Protein 1VHS (pdb70)

Solvent-accessible surface area: 18051 Å² total

Sequence (316 aa):
SLTLRLAEHRDLEAVVAIYNSTIASRVTADTEPVTPEDREWFSGHTESRPLYVAEDENGNVAAWISFETFYGRPAYNKTAEVSIYIDEACRGKGVGSYLLQEALRIAPNLGIRSLAFIFGHNKPSLKLFEKHGFAEWGLFPGIAEDGKRYDLKILGRELSESLTLRLAEHRDLEAVVAIYNSTIASEPVTPEDREWFSGHTESRPLYVAEDENGNVAAWISFETFYGRPAYNKTAEVSIYIDEACRGKGVGSYLLQEALRIAPNLGIRSLAFIFGHNKPSLKLFEKHGFAEWGLFPGIAEDGKRYDLKILGRELSE

InterPro domains:
  IPR000182 GNAT domain [PF00583] (32-136)
  IPR000182 GNAT domain [PS51186] (1-158)
  IPR016181 Acyl-CoA N-acyltransferase [SSF55729] (1-162)

CATH classification: 3.40.630.30

Secondary structure (DSSP, 8-state):
--EEEE--GGGHHHHHHHHHHHHTT---S-SS---GGG--TTTT--SSS-EEEEE-TTS-EEEEEEEEESSSSGGGTTBEEEEEEE-GGG-SSSHHHHHHHHHHHHGGGGT-SB--EEETT-HHHHHHHHHTT-EEEEEEEEEE-----EEEEEEE-B---/--EEEE--GGGHHHHHHHHHHHHH-----GGG--TTTT--SSS-EEEEE-TTS-EEEEEEEEESSSSGGGTTBEEEEEEE-TTTSSSSHHHHHHHHHHHHGGGGT-SB--EEESS-HHHHHHHHHTT-EEEEEEEEEE-----EEEEEEE-B---

Radius of gyration: 26.43 Å; Cα contacts (8 Å, |Δi|>4): 534; chains: 2; bounding box: 60×34×78 Å

Organism: Bacillus subtilis (strain 168) (NCBI:txid224308)

Foldseek 3Di:
DKDKDFDDPVCLQVALQLVQQCLVVPQDLDVDRDDSVVCVVQVVADPLFTKMFIADPVRRGFKIKTWAFPDPDPVRVQEIEIRITGRPVCPPPCPLLVVVVVVLVCSVVSNHFKYYKGWPPPVVNVVSVVVVAWDFPDKAWQPREVNDGIIITDIMHGNDD/DKDKDFDDPVCLVVALQLVVQVVVLVRDDSVNCVVQVQADPLFTKMFIADPVRHTFKIKTWAQPDPDPVRQQEIEIDITGHPVPPPDCVLLVVVVVVLVCSVVSNHFKYYKDWPPPVVVVVSVVVVAWAWPDKAWQPDAVPDGIIITDIMHGHDD

Nearest PDB structures (foldseek):
  1vhs-assembly1_A  TM=1.006E+00  e=7.453E-35  Bacillus subtilis
  1vhs-assembly2_B  TM=9.686E-01  e=2.321E-31  Bacillus subtilis
  2j8n-assembly1_A  TM=9.164E-01  e=1.429E-15  Pseudomonas aeruginosa
  1yvo-assembly1_A  TM=9.253E-01  e=1.849E-15  Pseudomonas aeruginosa PAO1
  4jxr-assembly1_B  TM=9.148E-01  e=9.852E-15  Sinorhizobium meliloti 1021

Structure (mmCIF, N/CA/C/O backbone):
data_1VHS
#
_entry.id   1VHS
#
_cell.length_a   84.506
_cell.length_b   50.827
_cell.length_c   87.606
_cell.angle_alpha   90.00
_cell.angle_beta   116.67
_cell.angle_gamma   90.00
#
_symmetry.space_group_name_H-M   'C 1 2 1'
#
loop_
_entity.id
_entity.type
_entity.pdbx_description
1 polymer 'similar to phosphinothricin acetyltransferase'
2 water water
#
loop_
_atom_site.group_PDB
_atom_site.id
_atom_site.type_symbol
_atom_site.label_atom_id
_atom_site.label_alt_id
_atom_site.label_comp_id
_atom_site.label_asym_id
_atom_site.label_entity_id
_atom_site.label_seq_id
_atom_site.pdbx_PDB_ins_code
_atom_site.Cartn_x
_atom_site.Cartn_y
_atom_site.Cartn_z
_atom_site.occupancy
_atom_site.B_iso_or_equiv
_atom_site.auth_seq_id
_atom_site.auth_comp_id
_atom_site.auth_asym_id
_atom_site.auth_atom_id
_atom_site.pdbx_PDB_model_num
ATOM 1 N N . SER A 1 2 ? 5.838 21.086 -1.967 1.00 43.61 0 SER A N 1
ATOM 2 C CA . SER A 1 2 ? 7.259 20.997 -2.406 1.00 42.90 0 SER A CA 1
ATOM 3 C C . SER A 1 2 ? 8.147 21.886 -1.545 1.00 41.76 0 SER A C 1
ATOM 4 O O . SER A 1 2 ? 7.660 22.665 -0.725 1.00 40.91 0 SER A O 1
ATOM 6 N N . LEU A 1 3 ? 9.455 21.765 -1.740 1.00 39.05 1 LEU A N 1
ATOM 7 C CA . LEU A 1 3 ? 10.410 22.557 -0.984 1.00 36.89 1 LEU A CA 1
ATOM 8 C C . LEU A 1 3 ? 11.506 23.098 -1.887 1.00 32.89 1 LEU A C 1
ATOM 9 O O . LEU A 1 3 ? 12.054 22.373 -2.718 1.00 34.66 1 LEU A O 1
ATOM 14 N N . THR A 1 4 ? 11.816 24.379 -1.721 1.00 29.99 2 THR A N 1
ATOM 15 C CA . THR A 1 4 ? 12.858 25.027 -2.507 1.00 27.22 2 THR A CA 1
ATOM 16 C C . THR A 1 4 ? 13.878 25.632 -1.551 1.00 26.37 2 THR A C 1
ATOM 17 O O . THR A 1 4 ? 13.525 26.426 -0.681 1.00 25.44 2 THR A O 1
ATOM 23 N N . LEU A 1 5 ? 15.141 25.264 -1.724 1.00 23.59 3 LEU A N 1
ATOM 24 C CA . LEU A 1 5 ? 16.209 25.764 -0.861 1.00 24.29 3 LEU A CA 1
ATOM 25 C C . LEU A 1 5 ? 16.890 27.023 -1.378 1.00 22.60 3 LEU A C 1
ATOM 26 O O . LEU A 1 5 ? 17.064 27.198 -2.584 1.00 23.71 3 LEU A O 1
ATOM 31 N N . ARG A 1 6 ? 17.274 27.889 -0.447 1.00 19.70 4 ARG A N 1
ATOM 32 C CA . ARG A 1 6 ? 17.985 29.124 -0.755 1.00 18.67 4 ARG A CA 1
ATOM 33 C C . ARG A 1 6 ? 18.789 29.530 0.477 1.00 18.64 4 ARG A C 1
ATOM 34 O O . ARG A 1 6 ? 18.490 29.096 1.589 1.00 16.48 4 ARG A O 1
ATOM 42 N N . LEU A 1 7 ? 19.815 30.353 0.280 1.00 15.27 5 LEU A N 1
ATOM 43 C CA . LEU A 1 7 ? 20.622 30.828 1.392 1.00 16.43 5 LEU A CA 1
ATOM 44 C C . LEU A 1 7 ? 19.755 31.653 2.347 1.00 19.22 5 LEU A C 1
ATOM 45 O O . LEU A 1 7 ? 18.913 32.448 1.915 1.00 18.54 5 LEU A O 1
ATOM 50 N N . ALA A 1 8 ? 19.951 31.454 3.645 1.00 14.82 6 ALA A N 1
ATOM 51 C CA . ALA A 1 8 ? 19.193 32.191 4.650 1.00 18.05 6 ALA A CA 1
ATOM 52 C C . ALA A 1 8 ? 19.547 33.673 4.614 1.00 19.34 6 ALA A C 1
ATOM 53 O O . ALA A 1 8 ? 20.645 34.056 4.200 1.00 22.61 6 ALA A O 1
ATOM 55 N N . GLU A 1 9 ? 18.606 34.496 5.062 1.00 21.44 7 GLU A N 1
ATOM 56 C CA . GLU A 1 9 ? 18.780 35.940 5.107 1.00 23.59 7 GLU A CA 1
ATOM 57 C C . GLU A 1 9 ? 18.392 36.401 6.505 1.00 23.34 7 GLU A C 1
ATOM 58 O O . GLU A 1 9 ? 17.718 35.675 7.240 1.00 24.35 7 GLU A O 1
ATOM 64 N N . HIS A 1 10 ? 18.800 37.609 6.869 1.00 25.68 8 HIS A N 1
ATOM 65 C CA . HIS A 1 10 ? 18.496 38.131 8.195 1.00 28.62 8 HIS A CA 1
ATOM 66 C C . HIS A 1 10 ? 17.015 38.065 8.568 1.00 26.69 8 HIS A C 1
ATOM 67 O O . HIS A 1 10 ? 16.678 37.688 9.691 1.00 25.40 8 HIS A O 1
ATOM 74 N N . ARG A 1 11 ? 16.128 38.418 7.638 1.00 25.16 9 ARG A N 1
ATOM 75 C CA . ARG A 1 11 ? 14.700 38.392 7.936 1.00 24.80 9 ARG A CA 1
ATOM 76 C C . ARG A 1 11 ? 14.181 36.981 8.196 1.00 22.71 9 ARG A C 1
ATOM 77 O O . ARG A 1 11 ? 13.032 36.807 8.597 1.00 22.97 9 ARG A O 1
ATOM 85 N N . ASP A 1 12 ? 15.031 35.978 7.980 1.00 22.92 10 ASP A N 1
ATOM 86 C CA . ASP A 1 12 ? 14.656 34.581 8.208 1.00 21.69 10 ASP A CA 1
ATOM 87 C C . ASP A 1 12 ? 14.936 34.126 9.643 1.00 20.46 10 ASP A C 1
ATOM 88 O O . ASP A 1 12 ? 14.418 33.098 10.079 1.00 18.94 10 ASP A O 1
ATOM 93 N N . LEU A 1 13 ? 15.758 34.877 10.369 1.00 23.55 11 LEU A N 1
ATOM 94 C CA . LEU A 1 13 ? 16.101 34.498 11.745 1.00 24.89 11 LEU A CA 1
ATOM 95 C C . LEU A 1 13 ? 14.873 34.156 12.582 1.00 24.59 11 LEU A C 1
ATOM 96 O O . LEU A 1 13 ? 14.859 33.154 13.293 1.00 22.62 11 LEU A O 1
ATOM 101 N N . GLU A 1 14 ? 13.839 34.989 12.496 1.00 25.85 12 GLU A N 1
ATOM 102 C CA . GLU A 1 14 ? 12.601 34.763 13.240 1.00 24.89 12 GLU A CA 1
ATOM 103 C C . GLU A 1 14 ? 11.995 33.382 12.970 1.00 25.28 12 GLU A C 1
ATOM 104 O O . GLU A 1 14 ? 11.648 32.649 13.904 1.00 24.29 12 GLU A O 1
ATOM 110 N N . ALA A 1 15 ? 11.875 33.026 11.695 1.00 23.78 13 ALA A N 1
ATOM 111 C CA . ALA A 1 15 ? 11.310 31.737 11.307 1.00 22.57 13 ALA A CA 1
ATOM 112 C C . ALA A 1 15 ? 12.237 30.577 11.684 1.00 20.93 13 ALA A C 1
ATOM 113 O O . ALA A 1 15 ? 11.773 29.501 12.053 1.00 20.98 13 ALA A O 1
ATOM 115 N N . VAL A 1 16 ? 13.543 30.804 11.577 1.00 19.25 14 VAL A N 1
ATOM 116 C CA . VAL A 1 16 ? 14.536 29.780 11.900 1.00 19.60 14 VAL A CA 1
ATOM 117 C C . VAL A 1 16 ? 14.450 29.430 13.383 1.00 21.80 14 VAL A C 1
ATOM 118 O O . VAL A 1 16 ? 14.462 28.255 13.751 1.00 19.01 14 VAL A O 1
ATOM 122 N N . VAL A 1 17 ? 14.352 30.451 14.231 1.00 21.94 15 VAL A N 1
ATOM 123 C CA . VAL A 1 17 ? 14.246 30.231 15.669 1.00 22.12 15 VAL A CA 1
ATOM 124 C C . VAL A 1 17 ? 12.905 29.594 16.013 1.00 21.96 15 VAL A C 1
ATOM 125 O O . VAL A 1 17 ? 12.822 28.723 16.880 1.00 22.37 15 VAL A O 1
ATOM 129 N N . ALA A 1 18 ? 11.851 30.031 15.333 1.00 22.94 16 ALA A N 1
ATOM 130 C CA . ALA A 1 18 ? 10.523 29.485 15.569 1.00 22.99 16 ALA A CA 1
ATOM 131 C C . ALA A 1 18 ? 10.515 27.982 15.286 1.00 22.91 16 ALA A C 1
ATOM 132 O O . ALA A 1 18 ? 9.958 27.201 16.060 1.00 23.43 16 ALA A O 1
ATOM 134 N N . ILE A 1 19 ? 11.132 27.581 14.176 1.00 21.03 17 ILE A N 1
ATOM 135 C CA . ILE A 1 19 ? 11.198 26.169 13.811 1.00 20.84 17 ILE A CA 1
ATOM 136 C C . ILE A 1 19 ? 11.987 25.426 14.887 1.00 22.09 17 ILE A C 1
ATOM 137 O O . ILE A 1 19 ? 11.603 24.340 15.322 1.00 23.41 17 ILE A O 1
ATOM 142 N N . TYR A 1 20 ? 13.089 26.029 15.311 1.00 23.81 18 TYR A N 1
ATOM 143 C CA . TYR A 1 20 ? 13.930 25.452 16.350 1.00 23.46 18 TYR A CA 1
ATOM 144 C C . TYR A 1 20 ? 13.087 25.210 17.605 1.00 23.71 18 TYR A C 1
ATOM 145 O O . TYR A 1 20 ? 13.099 24.119 18.173 1.00 22.82 18 TYR A O 1
ATOM 154 N N . ASN A 1 21 ? 12.344 26.230 18.028 1.00 23.82 19 ASN A N 1
ATOM 155 C CA . ASN A 1 21 ? 11.504 26.114 19.218 1.00 22.92 19 ASN A CA 1
ATOM 156 C C . ASN A 1 21 ? 10.374 25.105 19.107 1.00 25.17 19 ASN A C 1
ATOM 157 O O . ASN A 1 21 ? 9.965 24.514 20.108 1.00 25.31 19 ASN A O 1
ATOM 162 N N . SER A 1 22 ? 9.862 24.898 17.900 1.00 23.86 20 SER A N 1
ATOM 163 C CA . SER A 1 22 ? 8.771 23.953 17.726 1.00 25.87 20 SER A CA 1
ATOM 164 C C . SER A 1 22 ? 9.228 22.523 18.008 1.00 27.62 20 SER A C 1
ATOM 165 O O . SER A 1 22 ? 8.404 21.649 18.275 1.00 27.30 20 SER A O 1
ATOM 168 N N . THR A 1 23 ? 10.538 22.291 17.959 1.00 28.20 21 THR A N 1
ATOM 169 C CA . THR A 1 23 ? 11.091 20.958 18.202 1.00 29.13 21 THR A CA 1
ATOM 170 C C . THR A 1 23 ? 11.489 20.705 19.661 1.00 33.12 21 THR A C 1
ATOM 171 O O . THR A 1 23 ? 11.711 19.561 20.059 1.00 31.11 21 THR A O 1
ATOM 175 N N . ILE A 1 24 ? 11.575 21.763 20.458 1.00 34.22 22 ILE A N 1
ATOM 176 C CA . ILE A 1 24 ? 11.983 21.624 21.854 1.00 36.25 22 ILE A CA 1
ATOM 177 C C . ILE A 1 24 ? 11.097 20.709 22.698 1.00 39.84 22 ILE A C 1
ATOM 178 O O . ILE A 1 24 ? 11.601 19.892 23.473 1.00 39.49 22 ILE A O 1
ATOM 183 N N . ALA A 1 25 ? 9.785 20.842 22.542 1.00 41.02 23 ALA A N 1
ATOM 184 C CA . ALA A 1 25 ? 8.830 20.038 23.300 1.00 43.15 23 ALA A CA 1
ATOM 185 C C . ALA A 1 25 ? 9.074 18.532 23.213 1.00 44.45 23 ALA A C 1
ATOM 186 O O . ALA A 1 25 ? 9.089 17.839 24.234 1.00 44.57 23 ALA A O 1
ATOM 188 N N . SER A 1 26 ? 9.260 18.028 21.997 1.00 42.47 24 SER A N 1
ATOM 189 C CA . SER A 1 26 ? 9.481 16.601 21.791 1.00 42.55 24 SER A CA 1
ATOM 190 C C . SER A 1 26 ? 10.806 16.117 22.367 1.00 42.35 24 SER A C 1
ATOM 191 O O . SER A 1 26 ? 11.009 14.914 22.522 1.00 41.55 24 SER A O 1
ATOM 194 N N . ARG A 1 27 ? 11.697 17.054 22.682 1.00 43.37 25 ARG A N 1
ATOM 195 C CA . ARG A 1 27 ? 13.012 16.720 23.222 1.00 45.22 25 ARG A CA 1
ATOM 196 C C . ARG A 1 27 ? 13.601 15.545 22.454 1.00 46.80 25 ARG A C 1
ATOM 197 O O . ARG A 1 27 ? 14.030 14.548 23.036 1.00 46.40 25 ARG A O 1
ATOM 213 N N . VAL A 1 29 ? 15.499 16.401 19.281 1.00 41.12 27 VAL A N 1
ATOM 214 C CA . VAL A 1 29 ? 16.592 16.911 18.461 1.00 41.99 27 VAL A CA 1
ATOM 215 C C . VAL A 1 29 ? 17.433 18.042 19.049 1.00 43.21 27 VAL A C 1
ATOM 216 O O . VAL A 1 29 ? 18.600 18.196 18.684 1.00 43.47 27 VAL A O 1
ATOM 218 N N . THR A 1 30 ? 16.854 18.831 19.949 1.00 42.53 28 THR A N 1
ATOM 219 C CA . THR A 1 30 ? 17.581 19.955 20.535 1.00 44.48 28 THR A CA 1
ATOM 220 C C . THR A 1 30 ? 18.017 19.777 21.987 1.00 44.23 28 THR A C 1
ATOM 221 O O . THR A 1 30 ? 17.440 18.988 22.737 1.00 42.43 28 THR A O 1
ATOM 225 N N . ALA A 1 31 ? 19.041 20.536 22.370 1.00 44.84 29 ALA A N 1
ATOM 226 C CA . ALA A 1 31 ? 19.591 20.497 23.719 1.00 45.90 29 ALA A CA 1
ATOM 227 C C . ALA A 1 31 ? 18.974 21.552 24.633 1.00 46.20 29 ALA A C 1
ATOM 228 O O . ALA A 1 31 ? 19.502 21.835 25.708 1.00 47.71 29 ALA A O 1
ATOM 230 N N . ASP A 1 32 ? 17.866 22.143 24.198 1.00 45.11 30 ASP A N 1
ATOM 231 C CA . ASP A 1 32 ? 17.175 23.152 24.996 1.00 42.98 30 ASP A CA 1
ATOM 232 C C . ASP A 1 32 ? 15.844 22.598 25.489 1.00 41.91 30 ASP A C 1
ATOM 233 O O . ASP A 1 32 ? 15.158 21.880 24.761 1.00 43.64 30 ASP A O 1
ATOM 238 N N . THR A 1 33 ? 15.487 22.926 26.727 1.00 38.81 31 THR A N 1
ATOM 239 C CA . THR A 1 33 ? 14.230 22.470 27.307 1.00 38.32 31 THR A CA 1
ATOM 240 C C . THR A 1 33 ? 13.249 23.639 27.316 1.00 36.16 31 THR A C 1
ATOM 241 O O . THR A 1 33 ? 12.044 23.454 27.473 1.00 35.99 31 THR A O 1
ATOM 245 N N . GLU A 1 34 ? 13.786 24.842 27.142 1.00 35.31 32 GLU A N 1
ATOM 246 C CA . GLU A 1 34 ? 12.984 26.060 27.118 1.00 35.12 32 GLU A CA 1
ATOM 247 C C . GLU A 1 34 ? 13.213 26.800 25.803 1.00 32.78 32 GLU A C 1
ATOM 248 O O . GLU A 1 34 ? 14.326 26.818 25.276 1.00 28.83 32 GLU A O 1
ATOM 254 N N . PRO A 1 35 ? 12.160 27.426 25.254 1.00 33.51 33 PRO A N 1
ATOM 255 C CA . PRO A 1 35 ? 12.315 28.155 23.991 1.00 32.80 33 PRO A CA 1
ATOM 256 C C . PRO A 1 35 ? 13.326 29.295 24.084 1.00 32.55 33 PRO A C 1
ATOM 257 O O . PRO A 1 35 ? 13.459 29.943 25.127 1.00 33.22 33 PRO A O 1
ATOM 261 N N . VAL A 1 36 ? 14.044 29.531 22.991 1.00 30.97 34 VAL A N 1
ATOM 262 C CA . VAL A 1 36 ? 15.044 30.589 22.945 1.00 31.91 34 VAL A CA 1
ATOM 263 C C . VAL A 1 36 ? 14.519 31.783 22.150 1.00 31.85 34 VAL A C 1
ATOM 264 O O . VAL A 1 36 ? 13.504 31.678 21.464 1.00 30.09 34 VAL A O 1
ATOM 268 N N . THR A 1 37 ? 15.210 32.916 22.245 1.00 33.08 35 THR A N 1
ATOM 269 C CA . THR A 1 37 ? 14.800 34.112 21.516 1.00 32.85 35 THR A CA 1
ATOM 270 C C . THR A 1 37 ? 15.777 34.414 20.380 1.00 32.32 35 THR A C 1
ATOM 271 O O . THR A 1 37 ? 16.948 34.038 20.436 1.00 32.32 35 THR A O 1
ATOM 275 N N . PRO A 1 38 ? 15.303 35.103 19.330 1.00 31.18 36 PRO A N 1
ATOM 276 C CA . PRO A 1 38 ? 16.129 35.464 18.172 1.00 31.03 36 PRO A CA 1
ATOM 277 C C . PRO A 1 38 ? 17.434 36.133 18.592 1.00 32.82 36 PRO A C 1
ATOM 278 O O . PRO A 1 38 ? 18.483 35.925 17.979 1.00 29.45 36 PRO A O 1
ATOM 282 N N . GLU A 1 39 ? 17.359 36.938 19.648 1.00 33.48 37 GLU A N 1
ATOM 283 C CA . GLU A 1 39 ? 18.530 37.637 20.155 1.00 36.47 37 GLU A CA 1
ATOM 284 C C . GLU A 1 39 ? 19.555 36.651 20.710 1.00 36.73 37 GLU A C 1
ATOM 285 O O . GLU A 1 39 ? 20.761 36.861 20.580 1.00 39.47 37 GLU A O 1
ATOM 287 N N . ASP A 1 40 ? 19.074 35.573 21.323 1.00 38.64 38 ASP A N 1
ATOM 288 C CA . ASP A 1 40 ? 19.968 34.568 21.891 1.00 39.80 38 ASP A CA 1
ATOM 289 C C . ASP A 1 40 ? 20.686 33.771 20.806 1.00 40.34 38 ASP A C 1
ATOM 290 O O . ASP A 1 40 ? 21.644 33.054 21.092 1.00 40.70 38 ASP A O 1
ATOM 295 N N . ARG A 1 41 ? 20.226 33.897 19.564 1.00 39.46 39 ARG A N 1
ATOM 296 C CA . ARG A 1 41 ? 20.822 33.153 18.458 1.00 38.35 39 ARG A CA 1
ATOM 297 C C . ARG A 1 41 ? 21.401 34.031 17.351 1.00 38.19 39 ARG A C 1
ATOM 298 O O . ARG A 1 41 ? 21.850 33.524 16.323 1.00 35.29 39 ARG A O 1
ATOM 314 N N . GLU A 1 43 ? 24.166 35.624 17.250 1.00 38.16 41 GLU A N 1
ATOM 315 C CA . GLU A 1 43 ? 25.581 35.318 17.052 1.00 39.09 41 GLU A CA 1
ATOM 316 C C . GLU A 1 43 ? 25.745 34.094 16.159 1.00 34.61 41 GLU A C 1
ATOM 317 O O . GLU A 1 43 ? 26.449 34.133 15.153 1.00 35.29 41 GLU A O 1
ATOM 323 N N . TRP A 1 44 ? 25.089 33.008 16.546 1.00 33.51 42 TRP A N 1
ATOM 324 C CA . TRP A 1 44 ? 25.134 31.762 15.795 1.00 31.54 42 TRP A CA 1
ATOM 325 C C . TRP A 1 44 ? 24.724 32.009 14.348 1.00 30.52 42 TRP A C 1
ATOM 326 O O . TRP A 1 44 ? 25.374 31.540 13.411 1.00 27.19 42 TRP A O 1
ATOM 337 N N . PHE A 1 45 ? 23.639 32.755 14.178 1.00 27.40 43 PHE A N 1
ATOM 338 C CA . PHE A 1 45 ? 23.115 33.068 12.858 1.00 30.33 43 PHE A CA 1
ATOM 339 C C . PHE A 1 45 ? 24.149 33.768 11.985 1.00 29.68 43 PHE A C 1
ATOM 340 O O . PHE A 1 45 ? 24.469 33.299 10.894 1.00 29.37 43 PHE A O 1
ATOM 348 N N . SER A 1 46 ? 24.672 34.891 12.469 1.00 30.34 44 SER A N 1
ATOM 349 C CA . SER A 1 46 ? 25.667 35.657 11.725 1.00 33.53 44 SER A CA 1
ATOM 350 C C . SER A 1 46 ? 27.001 34.924 11.638 1.00 32.57 44 SER A C 1
ATOM 351 O O . SER A 1 46 ? 27.880 35.310 10.870 1.00 35.84 44 SER A O 1
ATOM 354 N N . GLY A 1 47 ? 27.142 33.863 12.423 1.00 32.85 45 GLY A N 1
ATOM 355 C CA . GLY A 1 47 ? 28.377 33.099 12.417 1.00 32.39 45 GLY A CA 1
ATOM 356 C C . GLY A 1 47 ? 28.590 32.260 11.168 1.00 31.62 45 GLY A C 1
ATOM 357 O O . GLY A 1 47 ? 29.683 31.741 10.951 1.00 32.36 45 GLY A O 1
ATOM 358 N N . HIS A 1 48 ? 27.557 32.112 10.344 1.00 28.63 46 HIS A N 1
ATOM 359 C CA . HIS A 1 48 ? 27.698 31.325 9.126 1.00 27.94 46 HIS A CA 1
ATOM 360 C C . HIS A 1 48 ? 28.484 32.089 8.073 1.00 31.04 46 HIS A C 1
ATOM 361 O O . HIS A 1 48 ? 28.501 33.320 8.066 1.00 32.52 46 HIS A O 1
ATOM 368 N N . THR A 1 49 ? 29.138 31.350 7.185 1.00 31.51 47 THR A N 1
ATOM 369 C CA . THR A 1 49 ? 29.953 31.950 6.139 1.00 31.34 47 THR A CA 1
ATOM 370 C C . THR A 1 49 ? 29.586 31.406 4.774 1.00 32.60 47 THR A C 1
ATOM 371 O O . THR A 1 49 ? 28.683 30.579 4.639 1.00 28.93 47 THR A O 1
ATOM 375 N N . GLU A 1 50 ? 30.310 31.871 3.761 1.00 34.48 48 GLU A N 1
ATOM 376 C CA . GLU A 1 50 ? 30.078 31.440 2.393 1.00 34.07 48 GLU A CA 1
ATOM 377 C C . GLU A 1 50 ? 30.382 29.955 2.219 1.00 29.29 48 GLU A C 1
ATOM 378 O O . GLU A 1 50 ? 29.761 29.286 1.395 1.00 29.81 48 GLU A O 1
ATOM 384 N N . SER A 1 51 ? 31.333 29.444 2.996 1.00 27.78 49 SER A N 1
ATOM 385 C CA . SER A 1 51 ? 31.710 28.033 2.920 1.00 26.42 49 SER A CA 1
ATOM 386 C C . SER A 1 51 ? 30.954 27.160 3.927 1.00 23.59 49 SER A C 1
ATOM 387 O O . SER A 1 51 ? 30.874 25.945 3.761 1.00 22.90 49 SER A O 1
ATOM 390 N N . ARG A 1 52 ? 30.409 27.782 4.970 1.00 20.93 50 ARG A N 1
ATOM 391 C CA . ARG A 1 52 ? 29.648 27.071 6.003 1.00 20.53 50 ARG A CA 1
ATOM 392 C C . ARG A 1 52 ? 28.352 27.854 6.191 1.00 17.80 50 ARG A C 1
ATOM 393 O O . ARG A 1 52 ? 28.164 28.571 7.173 1.00 17.82 50 ARG A O 1
ATOM 401 N N . PRO A 1 53 ? 27.431 27.709 5.237 1.00 18.61 51 PRO A N 1
ATOM 402 C CA . PRO A 1 53 ? 26.157 28.420 5.284 1.00 19.53 51 PRO A CA 1
ATOM 403 C C . PRO A 1 53 ? 24.953 27.803 5.960 1.00 18.96 51 PRO A C 1
ATOM 404 O O . PRO A 1 53 ? 24.949 26.645 6.384 1.00 16.60 51 PRO A O 1
ATOM 408 N N . LEU A 1 54 ? 23.928 28.639 6.057 1.00 16.95 52 LEU A N 1
ATOM 409 C CA . LEU A 1 54 ? 22.646 28.271 6.612 1.00 15.84 52 LEU A CA 1
ATOM 410 C C . LEU A 1 54 ? 21.685 28.411 5.443 1.00 18.00 52 LEU A C 1
ATOM 411 O O . LEU A 1 54 ? 21.609 29.474 4.822 1.00 15.09 52 LEU A O 1
ATOM 416 N N . TYR A 1 55 ? 20.987 27.330 5.118 1.00 15.12 53 TYR A N 1
ATOM 417 C CA . TYR A 1 55 ? 20.013 27.350 4.036 1.00 19.24 53 TYR A CA 1
ATOM 418 C C . TYR A 1 55 ? 18.624 27.175 4.619 1.00 21.69 53 TYR A C 1
ATOM 419 O O . TYR A 1 55 ? 18.448 26.470 5.607 1.00 19.51 53 TYR A O 1
ATOM 428 N N . VAL A 1 56 ? 17.636 27.817 4.012 1.00 18.00 54 VAL A N 1
ATOM 429 C CA . VAL A 1 56 ? 16.272 27.646 4.472 1.00 18.14 54 VAL A CA 1
ATOM 430 C C . VAL A 1 56 ? 15.500 27.013 3.327 1.00 19.51 54 VAL A C 1
ATOM 431 O O . VAL A 1 56 ? 15.864 27.169 2.157 1.00 21.15 54 VAL A O 1
ATOM 435 N N . ALA A 1 57 ? 14.462 26.267 3.674 1.00 17.73 55 ALA A N 1
ATOM 436 C CA . ALA A 1 57 ? 13.625 25.607 2.689 1.00 18.93 55 ALA A CA 1
ATOM 437 C C . ALA A 1 57 ? 12.233 26.217 2.776 1.00 21.67 55 ALA A C 1
ATOM 438 O O . ALA A 1 57 ? 11.629 26.269 3.855 1.00 19.90 55 ALA A O 1
ATOM 440 N N . GLU A 1 58 ? 11.736 26.693 1.638 1.00 21.46 56 GLU A N 1
ATOM 441 C CA . GLU A 1 58 ? 10.416 27.310 1.578 1.00 23.36 56 GLU A CA 1
ATOM 442 C C . GLU A 1 58 ? 9.382 26.354 1.019 1.00 23.48 56 GLU A C 1
ATOM 443 O O . GLU A 1 58 ? 9.667 25.592 0.097 1.00 23.57 56 GLU A O 1
ATOM 449 N N . ASP A 1 59 ? 8.182 26.391 1.588 1.00 29.46 57 ASP A N 1
ATOM 450 C CA . ASP A 1 59 ? 7.099 25.553 1.100 1.00 34.31 57 ASP A CA 1
ATOM 451 C C . ASP A 1 59 ? 6.548 26.255 -0.139 1.00 36.94 57 ASP A C 1
ATOM 452 O O . ASP A 1 59 ? 6.991 27.352 -0.483 1.00 35.08 57 ASP A O 1
ATOM 457 N N . GLU A 1 60 ? 5.585 25.631 -0.806 1.00 41.24 58 GLU A N 1
ATOM 458 C CA . GLU A 1 60 ? 5.001 26.214 -2.009 1.00 44.37 58 GLU A CA 1
ATOM 459 C C . GLU A 1 60 ? 4.385 27.593 -1.776 1.00 44.46 58 GLU A C 1
ATOM 460 O O . GLU A 1 60 ? 4.081 28.309 -2.728 1.00 46.02 58 GLU A O 1
ATOM 463 N N . ASN A 1 61 ? 4.218 27.969 -0.511 1.00 45.57 59 ASN A N 1
ATOM 464 C CA . ASN A 1 61 ? 3.629 29.261 -0.165 1.00 44.76 59 ASN A CA 1
ATOM 465 C C . ASN A 1 61 ? 4.670 30.317 0.195 1.00 42.02 59 ASN A C 1
ATOM 466 O O . ASN A 1 61 ? 4.319 31.436 0.577 1.00 39.81 59 ASN A O 1
ATOM 471 N N . GLY A 1 62 ? 5.946 29.958 0.085 1.00 39.59 60 GLY A N 1
ATOM 472 C CA . GLY A 1 62 ? 7.007 30.898 0.398 1.00 36.48 60 GLY A CA 1
ATOM 473 C C . GLY A 1 62 ? 7.368 30.991 1.870 1.00 35.72 60 GLY A C 1
ATOM 474 O O . GLY A 1 62 ? 8.195 31.815 2.258 1.00 35.79 60 GLY A O 1
ATOM 475 N N . ASN A 1 63 ? 6.752 30.154 2.697 1.00 34.99 61 ASN A N 1
ATOM 476 C CA . ASN A 1 63 ? 7.042 30.161 4.125 1.00 33.90 61 ASN A CA 1
ATOM 477 C C . ASN A 1 63 ? 8.193 29.211 4.434 1.00 31.65 61 ASN A C 1
ATOM 478 O O . ASN A 1 63 ? 8.257 28.104 3.895 1.00 29.91 61 ASN A O 1
ATOM 483 N N . VAL A 1 64 ? 9.102 29.651 5.299 1.00 31.61 62 VAL A N 1
ATOM 484 C CA . VAL A 1 64 ? 10.241 28.827 5.691 1.00 31.03 62 VAL A CA 1
ATOM 485 C C . VAL A 1 64 ? 9.723 27.662 6.530 1.00 30.76 62 VAL A C 1
ATOM 486 O O . VAL A 1 64 ? 9.180 27.870 7.614 1.00 31.26 62 VAL A O 1
ATOM 490 N N . ALA A 1 65 ? 9.888 26.442 6.023 1.00 28.58 63 ALA A N 1
ATOM 491 C CA . ALA A 1 65 ? 9.420 25.243 6.713 1.00 26.94 63 ALA A CA 1
ATOM 492 C C . ALA A 1 65 ? 10.527 24.410 7.360 1.00 26.14 63 ALA A C 1
ATOM 493 O O . ALA A 1 65 ? 10.245 23.513 8.153 1.00 25.47 63 ALA A O 1
ATOM 495 N N . ALA A 1 66 ? 11.778 24.697 7.020 1.00 21.63 64 ALA A N 1
ATOM 496 C CA . ALA A 1 66 ? 12.899 23.937 7.566 1.00 21.47 64 ALA A CA 1
ATOM 497 C C . ALA A 1 66 ? 14.206 24.625 7.220 1.00 19.17 64 ALA A C 1
ATOM 498 O O . ALA A 1 66 ? 14.230 25.560 6.425 1.00 19.09 64 ALA A O 1
ATOM 500 N N . TRP A 1 67 ? 15.294 24.179 7.837 1.00 18.17 65 TRP A N 1
ATOM 501 C CA . TRP A 1 67 ? 16.594 24.745 7.537 1.00 14.28 65 TRP A CA 1
ATOM 502 C C . TRP A 1 67 ? 17.720 23.742 7.710 1.00 16.50 65 TRP A C 1
ATOM 503 O O . TRP A 1 67 ? 17.574 22.741 8.415 1.00 16.62 65 TRP A O 1
ATOM 514 N N . ILE A 1 68 ? 18.824 24.014 7.026 1.00 15.91 66 ILE A N 1
ATOM 515 C CA . ILE A 1 68 ? 20.020 23.174 7.062 1.00 18.21 66 ILE A CA 1
ATOM 516 C C . ILE A 1 68 ? 21.191 24.085 7.394 1.00 18.90 66 ILE A C 1
ATOM 517 O O . ILE A 1 68 ? 21.431 25.080 6.709 1.00 19.88 66 ILE A O 1
ATOM 522 N N . SER A 1 69 ? 21.923 23.741 8.443 1.00 14.82 67 SER A N 1
ATOM 523 C CA . SER A 1 69 ? 23.054 24.546 8.869 1.00 18.43 67 SER A CA 1
ATOM 524 C C . SER A 1 69 ? 24.349 23.755 8.798 1.00 20.70 67 SER A C 1
ATOM 525 O O . SER A 1 69 ? 24.399 22.614 9.255 1.00 20.14 67 SER A O 1
ATOM 528 N N . PHE A 1 70 ? 25.381 24.348 8.198 1.00 13.65 68 PHE A N 1
ATOM 529 C CA . PHE A 1 70 ? 26.693 23.711 8.150 1.00 13.88 68 PHE A CA 1
ATOM 530 C C . PHE A 1 70 ? 27.514 24.504 9.161 1.00 17.93 68 PHE A C 1
ATOM 531 O O . PHE A 1 70 ? 27.520 25.734 9.137 1.00 20.68 68 PHE A O 1
ATOM 539 N N . GLU A 1 71 ? 28.186 23.807 10.065 1.00 20.30 69 GLU A N 1
ATOM 540 C CA . GLU A 1 71 ? 28.974 24.490 11.082 1.00 22.36 69 GLU A CA 1
ATOM 541 C C . GLU A 1 71 ? 30.358 23.895 11.203 1.00 23.34 69 GLU A C 1
ATOM 542 O O . GLU A 1 71 ? 30.570 22.726 10.884 1.00 18.87 69 GLU A O 1
ATOM 548 N N . THR A 1 72 ? 31.307 24.714 11.646 1.00 25.24 70 THR A N 1
ATOM 549 C CA . THR A 1 72 ? 32.681 24.260 11.814 1.00 25.02 70 THR A CA 1
ATOM 550 C C . THR A 1 72 ? 32.741 23.267 12.960 1.00 27.50 70 THR A C 1
ATOM 551 O O . THR A 1 72 ? 31.930 23.329 13.888 1.00 29.61 70 THR A O 1
ATOM 555 N N . PHE A 1 73 ? 33.693 22.344 12.894 1.00 27.27 71 PHE A N 1
ATOM 556 C CA . PHE A 1 73 ? 33.851 21.364 13.960 1.00 29.51 71 PHE A CA 1
ATOM 557 C C . PHE A 1 73 ? 34.719 22.000 15.036 1.00 30.74 71 PHE A C 1
ATOM 558 O O . PHE A 1 73 ? 34.357 22.025 16.212 1.00 33.65 71 PHE A O 1
ATOM 566 N N . TYR A 1 74 ? 35.869 22.515 14.614 1.00 34.14 72 TYR A N 1
ATOM 567 C CA . TYR A 1 74 ? 36.801 23.169 15.521 1.00 40.18 72 TYR A CA 1
ATOM 568 C C . TYR A 1 74 ? 37.510 24.297 14.781 1.00 41.17 72 TYR A C 1
ATOM 569 O O . TYR A 1 74 ? 38.017 24.100 13.673 1.00 40.82 72 TYR A O 1
ATOM 578 N N . GLY A 1 75 ? 37.539 25.474 15.399 1.00 43.41 73 GLY A N 1
ATOM 579 C CA . GLY A 1 75 ? 38.182 26.626 14.792 1.00 45.03 73 GLY A CA 1
ATOM 580 C C . GLY A 1 75 ? 39.687 26.481 14.672 1.00 45.87 73 GLY A C 1
ATOM 581 O O . GLY A 1 75 ? 40.446 27.259 15.246 1.00 46.68 73 GLY A O 1
ATOM 582 N N . ARG A 1 76 ? 40.114 25.479 13.916 1.00 46.46 74 ARG A N 1
ATOM 583 C CA . ARG A 1 76 ? 41.526 25.211 13.697 1.00 46.45 74 ARG A CA 1
ATOM 584 C C . ARG A 1 76 ? 41.673 24.730 12.261 1.00 44.99 74 ARG A C 1
ATOM 585 O O . ARG A 1 76 ? 40.882 23.914 11.787 1.00 44.63 74 ARG A O 1
ATOM 593 N N . PRO A 1 77 ? 42.683 25.242 11.543 1.00 41.52 75 PRO A N 1
ATOM 594 C CA . PRO A 1 77 ? 42.929 24.861 10.151 1.00 39.10 75 PRO A CA 1
ATOM 595 C C . PRO A 1 77 ? 42.962 23.354 9.916 1.00 34.25 75 PRO A C 1
ATOM 596 O O . PRO A 1 77 ? 42.481 22.871 8.895 1.00 34.05 75 PRO A O 1
ATOM 600 N N . ALA A 1 78 ? 43.528 22.614 10.864 1.00 32.57 76 ALA A N 1
ATOM 601 C CA . ALA A 1 78 ? 43.622 21.164 10.740 1.00 30.26 76 ALA A CA 1
ATOM 602 C C . ALA A 1 78 ? 42.256 20.530 10.494 1.00 24.84 76 ALA A C 1
ATOM 603 O O . ALA A 1 78 ? 42.164 19.476 9.867 1.00 25.49 76 ALA A O 1
ATOM 605 N N . TYR A 1 79 ? 41.199 21.173 10.986 1.00 22.44 77 TYR A N 1
ATOM 606 C CA . TYR A 1 79 ? 39.849 20.642 10.807 1.00 24.10 77 TYR A CA 1
ATOM 607 C C . TYR A 1 79 ? 39.023 21.355 9.733 1.00 23.58 77 TYR A C 1
ATOM 608 O O . TYR A 1 79 ? 37.814 21.156 9.655 1.00 21.42 77 TYR A O 1
ATOM 617 N N . ASN A 1 80 ? 39.675 22.166 8.904 1.00 24.04 78 ASN A N 1
ATOM 618 C CA . ASN A 1 80 ? 38.988 22.912 7.844 1.00 26.53 78 ASN A CA 1
ATOM 619 C C . ASN A 1 80 ? 38.079 22.126 6.900 1.00 22.50 78 ASN A C 1
ATOM 620 O O . ASN A 1 80 ? 37.135 22.686 6.349 1.00 25.25 78 ASN A O 1
ATOM 625 N N . LYS A 1 81 ? 38.369 20.849 6.686 1.00 19.31 79 LYS A N 1
ATOM 626 C CA . LYS A 1 81 ? 37.562 20.034 5.787 1.00 19.71 79 LYS A CA 1
ATOM 627 C C . LYS A 1 81 ? 36.535 19.183 6.515 1.00 17.04 79 LYS A C 1
ATOM 628 O O . LYS A 1 81 ? 35.910 18.307 5.921 1.00 17.37 79 LYS A O 1
ATOM 634 N N . THR A 1 82 ? 36.361 19.452 7.801 1.00 16.46 80 THR A N 1
ATOM 635 C CA . THR A 1 82 ? 35.410 18.703 8.611 1.00 16.12 80 THR A CA 1
ATOM 636 C C . THR A 1 82 ? 34.332 19.650 9.115 1.00 16.50 80 THR A C 1
ATOM 637 O O . THR A 1 82 ? 34.625 20.705 9.680 1.00 16.53 80 THR A O 1
ATOM 641 N N . ALA A 1 83 ? 33.078 19.279 8.899 1.00 13.42 81 ALA A N 1
ATOM 642 C CA . ALA A 1 83 ? 31.972 20.114 9.329 1.00 14.22 81 ALA A CA 1
ATOM 643 C C . ALA A 1 83 ? 30.819 19.322 9.900 1.00 17.41 81 ALA A C 1
ATOM 644 O O . ALA A 1 83 ? 30.727 18.109 9.734 1.00 16.58 81 ALA A O 1
ATOM 646 N N . GLU A 1 84 ? 29.929 20.032 10.577 1.00 16.54 82 GLU A N 1
ATOM 647 C CA . GLU A 1 84 ? 28.751 19.423 11.150 1.00 16.31 82 GLU A CA 1
ATOM 648 C C . GLU A 1 84 ? 27.559 19.881 10.329 1.00 15.56 82 GLU A C 1
ATOM 649 O O . GLU A 1 84 ? 27.548 21.000 9.816 1.00 19.14 82 GLU A O 1
ATOM 659 N N . VAL A 1 85 ? 26.579 19.005 10.165 1.00 12.79 83 VAL A N 1
ATOM 660 C CA . VAL A 1 85 ? 25.366 19.381 9.457 1.00 15.38 83 VAL A CA 1
ATOM 661 C C . VAL A 1 85 ? 24.213 19.217 10.441 1.00 17.36 83 VAL A C 1
ATOM 662 O O . VAL A 1 85 ? 24.103 18.190 11.119 1.00 14.60 83 VAL A O 1
ATOM 666 N N . SER A 1 86 ? 23.382 20.252 10.544 1.00 14.48 84 SER A N 1
ATOM 667 C CA . SER A 1 86 ? 22.230 20.244 11.436 1.00 16.96 84 SER A CA 1
ATOM 668 C C . SER A 1 86 ? 20.983 20.525 10.603 1.00 18.58 84 SER A C 1
ATOM 669 O O . SER A 1 86 ? 20.967 21.449 9.794 1.00 18.82 84 SER A O 1
ATOM 674 N N . ILE A 1 87 ? 19.947 19.716 10.792 1.00 15.10 85 ILE A N 1
ATOM 675 C CA . ILE A 1 87 ? 18.711 19.883 10.052 1.00 15.58 85 ILE A CA 1
ATOM 676 C C . ILE A 1 87 ? 17.509 19.947 10.986 1.00 19.82 85 ILE A C 1
ATOM 677 O O . ILE A 1 87 ? 17.286 19.037 11.786 1.00 20.62 85 ILE A O 1
ATOM 682 N N . TYR A 1 88 ? 16.743 21.030 10.889 1.00 17.13 86 TYR A N 1
ATOM 683 C CA . TYR A 1 88 ? 15.548 21.198 11.708 1.00 17.18 86 TYR A CA 1
ATOM 684 C C . TYR A 1 88 ? 14.344 21.401 10.804 1.00 20.02 86 TYR A C 1
ATOM 685 O O . TYR A 1 88 ? 14.406 22.141 9.819 1.00 19.42 86 TYR A O 1
ATOM 694 N N . ILE A 1 89 ? 13.253 20.731 11.145 1.00 20.12 87 ILE A N 1
ATOM 695 C CA . ILE A 1 89 ? 12.024 20.807 10.369 1.00 22.42 87 ILE A CA 1
ATOM 696 C C . ILE A 1 89 ? 10.893 21.308 11.258 1.00 24.72 87 ILE A C 1
ATOM 697 O O . ILE A 1 89 ? 10.790 20.915 12.421 1.00 21.62 87 ILE A O 1
ATOM 702 N N . ASP A 1 90 ? 10.053 22.185 10.718 1.00 27.67 88 ASP A N 1
ATOM 703 C CA . ASP A 1 90 ? 8.929 22.704 11.486 1.00 32.45 88 ASP A CA 1
ATOM 704 C C . ASP A 1 90 ? 8.144 21.500 11.994 1.00 34.24 88 ASP A C 1
ATOM 705 O O . ASP A 1 90 ? 7.730 20.643 11.212 1.00 32.06 88 ASP A O 1
ATOM 710 N N . GLU A 1 91 ? 7.956 21.431 13.308 1.00 37.29 89 GLU A N 1
ATOM 711 C CA . GLU A 1 91 ? 7.239 20.316 13.914 1.00 42.47 89 GLU A CA 1
ATOM 712 C C . GL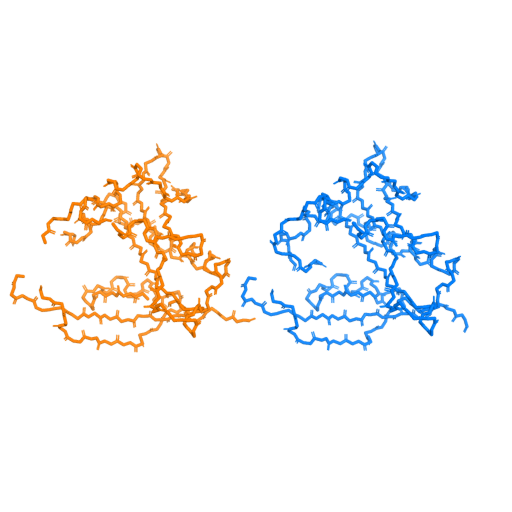U A 1 91 ? 5.929 20.011 13.195 1.00 42.75 89 GLU A C 1
ATOM 713 O O . GLU A 1 91 ? 5.486 18.864 13.163 1.00 42.45 89 GLU A O 1
ATOM 719 N N . ALA A 1 92 ? 5.319 21.039 12.613 1.00 44.24 90 ALA A N 1
ATOM 720 C CA . ALA A 1 92 ? 4.056 20.876 11.901 1.00 46.87 90 ALA A CA 1
ATOM 721 C C . ALA A 1 92 ? 4.222 20.151 10.569 1.00 48.83 90 ALA A C 1
ATOM 722 O O . ALA A 1 92 ? 3.238 19.738 9.953 1.00 50.29 90 ALA A O 1
ATOM 724 N N . CYS A 1 93 ? 5.464 19.994 10.125 1.00 49.69 91 CYS A N 1
ATOM 725 C CA . CYS A 1 93 ? 5.739 19.321 8.860 1.00 51.57 91 CYS A CA 1
ATOM 726 C C . CYS A 1 93 ? 6.277 17.910 9.072 1.00 52.32 91 CYS A C 1
ATOM 727 O O . CYS A 1 93 ? 6.630 17.220 8.113 1.00 51.37 91 CYS A O 1
ATOM 730 N N . ARG A 1 94 ? 6.337 17.484 10.329 1.00 53.87 92 ARG A N 1
ATOM 731 C CA . ARG A 1 94 ? 6.839 16.156 10.664 1.00 54.00 92 ARG A CA 1
ATOM 732 C C . ARG A 1 94 ? 5.999 15.061 10.015 1.00 54.32 92 ARG A C 1
ATOM 733 O O . ARG A 1 94 ? 4.771 15.134 10.001 1.00 53.56 92 ARG A O 1
ATOM 735 N N . GLY A 1 95 ? 6.675 14.050 9.476 1.00 54.53 93 GLY A N 1
ATOM 736 C CA . GLY A 1 95 ? 5.981 12.948 8.836 1.00 53.46 93 GLY A CA 1
ATOM 737 C C . GLY A 1 95 ? 5.483 13.277 7.442 1.00 53.69 93 GLY A C 1
ATOM 738 O O . GLY A 1 95 ? 4.302 13.097 7.141 1.00 55.13 93 GLY A O 1
ATOM 739 N N . LYS A 1 96 ? 6.381 13.757 6.588 1.00 51.52 94 LYS A N 1
ATOM 740 C CA . LYS A 1 96 ? 6.018 14.109 5.221 1.00 49.59 94 LYS A CA 1
ATOM 741 C C . LYS A 1 96 ? 7.160 13.820 4.250 1.00 47.67 94 LYS A C 1
ATOM 742 O O . LYS A 1 96 ? 7.042 14.066 3.050 1.00 48.20 94 LYS A O 1
ATOM 744 N N . GLY A 1 97 ? 8.264 13.298 4.774 1.00 45.53 95 GLY A N 1
ATOM 745 C CA . GLY A 1 97 ? 9.405 12.987 3.931 1.00 41.04 95 GLY A CA 1
ATOM 746 C C . GLY A 1 97 ? 10.340 14.164 3.730 1.00 36.59 95 GLY A C 1
ATOM 747 O O . GLY A 1 97 ? 11.198 14.142 2.847 1.00 37.18 95 GLY A O 1
ATOM 748 N N . VAL A 1 98 ? 10.175 15.198 4.548 1.00 34.84 96 VAL A N 1
ATOM 749 C CA . VAL A 1 98 ? 11.019 16.385 4.452 1.00 33.46 96 VAL A CA 1
ATOM 750 C C . VAL A 1 98 ? 12.475 16.049 4.790 1.00 32.21 96 VAL A C 1
ATOM 751 O O . VAL A 1 98 ? 13.398 16.494 4.106 1.00 29.56 96 VAL A O 1
ATOM 755 N N . GLY A 1 99 ? 12.669 15.254 5.841 1.00 31.89 97 GLY A N 1
ATOM 756 C CA . GLY A 1 99 ? 14.012 14.877 6.255 1.00 27.40 97 GLY A CA 1
ATOM 757 C C . GLY A 1 99 ? 14.858 14.272 5.150 1.00 24.98 97 GLY A C 1
ATOM 758 O O . GLY A 1 99 ? 16.015 14.656 4.958 1.00 20.92 97 GLY A O 1
ATOM 759 N N . SER A 1 100 ? 14.286 13.317 4.425 1.00 25.94 98 SER A N 1
ATOM 760 C CA . SER A 1 100 ? 14.990 12.653 3.335 1.00 25.96 98 SER A CA 1
ATOM 761 C C . SER A 1 100 ? 15.451 13.642 2.273 1.00 25.39 98 SER A C 1
ATOM 762 O O . SER A 1 100 ? 16.596 13.599 1.821 1.00 23.80 98 SER A O 1
ATOM 765 N N . TYR A 1 101 ? 14.551 14.533 1.872 1.00 25.99 99 TYR A N 1
ATOM 766 C CA . TYR A 1 101 ? 14.883 15.521 0.860 1.00 25.26 99 TYR A CA 1
ATOM 767 C C . TYR A 1 101 ? 15.982 16.465 1.336 1.00 21.78 99 TYR A C 1
ATOM 768 O O . TYR A 1 101 ? 16.931 16.740 0.606 1.00 21.76 99 TYR A O 1
ATOM 777 N N . LEU A 1 102 ? 15.849 16.964 2.561 1.00 22.64 100 LEU A N 1
ATOM 778 C CA . LEU A 1 102 ? 16.837 17.889 3.112 1.00 17.63 100 LEU A CA 1
ATOM 779 C C . LEU A 1 102 ? 18.227 17.276 3.226 1.00 16.82 100 LEU A C 1
ATOM 780 O O . LEU A 1 102 ? 19.227 17.929 2.910 1.00 17.50 100 LEU A O 1
ATOM 785 N N . LEU A 1 103 ? 18.305 16.029 3.679 1.00 17.26 101 LEU A N 1
ATOM 786 C CA . LEU A 1 103 ? 19.611 15.389 3.808 1.00 17.41 101 LEU A CA 1
ATOM 787 C C . LEU A 1 103 ? 20.229 15.205 2.431 1.00 17.95 101 LEU A C 1
ATOM 788 O O . LEU A 1 103 ? 21.415 15.443 2.244 1.00 16.18 101 LEU A O 1
ATOM 793 N N . GLN A 1 104 ? 19.421 14.788 1.461 1.00 19.62 102 GLN A N 1
ATOM 794 C CA . GLN A 1 104 ? 19.925 14.595 0.107 1.00 20.50 102 GLN A CA 1
ATOM 795 C C . GLN A 1 104 ? 20.514 15.902 -0.422 1.00 21.41 102 GLN A C 1
ATOM 796 O O . GLN A 1 104 ? 21.596 15.907 -1.002 1.00 22.41 102 GLN A O 1
ATOM 802 N N . GLU A 1 105 ? 19.809 17.012 -0.208 1.00 22.82 103 GLU A N 1
ATOM 803 C CA . GLU A 1 105 ? 20.299 18.313 -0.659 1.00 22.13 103 GLU A CA 1
ATOM 804 C C . GLU A 1 105 ? 21.564 18.713 0.095 1.00 19.44 103 GLU A C 1
ATOM 805 O O . GLU A 1 105 ? 22.498 19.250 -0.491 1.00 18.74 103 GLU A O 1
ATOM 814 N N . ALA A 1 106 ? 21.592 18.457 1.397 1.00 19.44 104 ALA A N 1
ATOM 815 C CA . ALA A 1 106 ? 22.768 18.789 2.190 1.00 17.62 104 ALA A CA 1
ATOM 816 C C . ALA A 1 106 ? 23.978 18.054 1.615 1.00 16.11 104 ALA A C 1
ATOM 817 O O . ALA A 1 106 ? 25.060 18.630 1.469 1.00 15.22 104 ALA A O 1
ATOM 819 N N . LEU A 1 107 ? 23.781 16.785 1.268 1.00 15.72 105 LEU A N 1
ATOM 820 C CA . LEU A 1 107 ? 24.853 15.962 0.718 1.00 15.49 105 LEU A CA 1
ATOM 821 C C . LEU A 1 107 ? 25.295 16.372 -0.684 1.00 17.50 105 LEU A C 1
ATOM 822 O O . LEU A 1 107 ? 26.448 16.167 -1.060 1.00 19.14 105 LEU A O 1
ATOM 827 N N . ARG A 1 108 ? 24.384 16.943 -1.461 1.00 18.71 106 ARG A N 1
ATOM 828 C CA . ARG A 1 108 ? 24.729 17.406 -2.798 1.00 19.54 106 ARG A CA 1
ATOM 829 C C . ARG A 1 108 ? 25.591 18.654 -2.643 1.00 19.23 106 ARG A C 1
ATOM 830 O O . ARG A 1 108 ? 26.587 18.842 -3.344 1.00 22.92 106 ARG A O 1
ATOM 838 N N . ILE A 1 109 ? 25.201 19.497 -1.698 1.00 18.52 107 ILE A N 1
ATOM 839 C CA . ILE A 1 109 ? 25.892 20.750 -1.437 1.00 20.39 107 ILE A CA 1
ATOM 840 C C . ILE A 1 109 ? 27.260 20.622 -0.772 1.00 19.05 107 ILE A C 1
ATOM 841 O O . ILE A 1 109 ? 28.220 21.259 -1.197 1.00 19.49 107 ILE A O 1
ATOM 846 N N . ALA A 1 110 ? 27.348 19.786 0.258 1.00 18.31 108 ALA A N 1
ATOM 847 C CA . ALA A 1 110 ? 28.584 19.611 1.026 1.00 18.82 108 ALA A CA 1
ATOM 848 C C . ALA A 1 110 ? 29.906 19.550 0.254 1.00 16.93 108 ALA A C 1
ATOM 849 O O . ALA A 1 110 ? 30.847 20.267 0.584 1.00 18.82 108 ALA A O 1
ATOM 851 N N . PRO A 1 111 ? 30.001 18.689 -0.772 1.00 19.29 109 PRO A N 1
ATOM 852 C CA . PRO A 1 111 ? 31.239 18.583 -1.550 1.00 21.90 109 PRO A CA 1
ATOM 853 C C . PRO A 1 111 ? 31.679 19.907 -2.165 1.00 24.30 109 PRO A C 1
ATOM 854 O O . PRO A 1 111 ? 32.872 20.201 -2.243 1.00 26.70 109 PRO A O 1
ATOM 858 N N . ASN A 1 112 ? 30.714 20.708 -2.600 1.00 26.06 110 ASN A N 1
ATOM 859 C CA . ASN A 1 112 ? 31.035 21.994 -3.203 1.00 26.64 110 ASN A CA 1
ATOM 860 C C . ASN A 1 112 ? 31.467 23.021 -2.168 1.00 26.12 110 ASN A C 1
ATOM 861 O O . ASN A 1 112 ? 31.973 24.085 -2.518 1.00 27.62 110 ASN A O 1
ATOM 866 N N . LEU A 1 113 ? 31.271 22.701 -0.890 1.00 21.89 111 LEU A N 1
ATOM 867 C CA . LEU A 1 113 ? 31.669 23.598 0.186 1.00 22.26 111 LEU A CA 1
ATOM 868 C C . LEU A 1 113 ? 33.085 23.254 0.643 1.00 20.84 111 LEU A C 1
ATOM 869 O O . LEU A 1 113 ? 33.638 23.901 1.534 1.00 22.20 111 LEU A O 1
ATOM 874 N N . GLY A 1 114 ? 33.668 22.232 0.024 1.00 19.91 112 GLY A N 1
ATOM 875 C CA . GLY A 1 114 ? 35.009 21.813 0.387 1.00 19.45 112 GLY A CA 1
ATOM 876 C C . GLY A 1 114 ? 35.024 20.911 1.612 1.00 20.39 112 GLY A C 1
ATOM 877 O O . GLY A 1 114 ? 36.066 20.698 2.229 1.00 19.71 112 GLY A O 1
ATOM 878 N N . ILE A 1 115 ? 33.864 20.373 1.966 1.00 18.35 113 ILE A N 1
ATOM 879 C CA . ILE A 1 115 ? 33.756 19.493 3.126 1.00 17.96 113 ILE A CA 1
ATOM 880 C C . ILE A 1 115 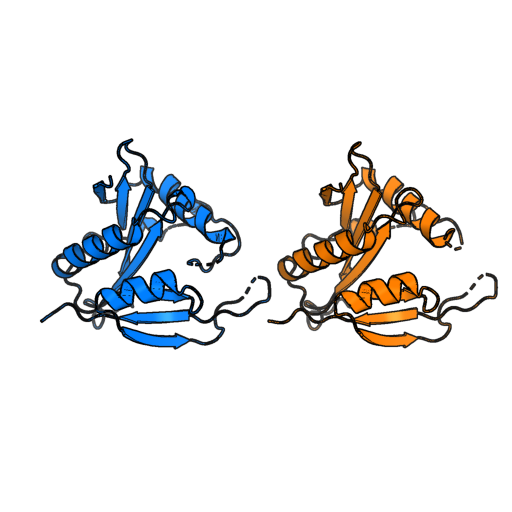? 34.099 18.051 2.762 1.00 19.08 113 ILE A C 1
ATOM 881 O O . ILE A 1 115 ? 33.517 17.482 1.839 1.00 18.63 113 ILE A O 1
ATOM 886 N N . ARG A 1 116 ? 35.050 17.471 3.490 1.00 19.32 114 ARG A N 1
ATOM 887 C CA . ARG A 1 116 ? 35.467 16.088 3.267 1.00 21.42 114 ARG A CA 1
ATOM 888 C C . ARG A 1 116 ? 34.794 15.136 4.252 1.00 19.28 114 ARG A C 1
ATOM 889 O O . ARG A 1 116 ? 34.393 14.030 3.887 1.00 17.92 114 ARG A O 1
ATOM 897 N N . SER A 1 117 ? 34.673 15.566 5.502 1.00 15.92 115 SER A N 1
ATOM 898 C CA . SER A 1 117 ? 34.040 14.746 6.539 1.00 18.08 115 SER A CA 1
ATOM 899 C C . SER A 1 117 ? 32.871 15.520 7.119 1.00 15.83 115 SER A C 1
ATOM 900 O O . SER A 1 117 ? 33.033 16.639 7.601 1.00 16.54 115 SER A O 1
ATOM 903 N N . LEU A 1 118 ? 31.690 14.922 7.067 1.00 13.22 116 LEU A N 1
ATOM 904 C CA . LEU A 1 118 ? 30.494 15.572 7.575 1.00 16.52 116 LEU A CA 1
ATOM 905 C C . LEU A 1 118 ? 29.952 14.770 8.752 1.00 14.87 116 LEU A C 1
ATOM 906 O O . LEU A 1 118 ? 29.791 13.566 8.655 1.00 14.47 116 LEU A O 1
ATOM 919 N N . ALA A 1 120 ? 27.019 14.479 12.127 1.00 13.09 118 ALA A N 1
ATOM 920 C CA . ALA A 1 120 ? 25.697 14.849 12.607 1.00 12.90 118 ALA A CA 1
ATOM 921 C C . ALA A 1 120 ? 25.568 14.414 14.061 1.00 14.28 118 ALA A C 1
ATOM 922 O O . ALA A 1 120 ? 25.952 13.301 14.413 1.00 15.04 118 ALA A O 1
ATOM 924 N N . PHE A 1 121 ? 25.038 15.299 14.899 1.00 13.13 119 PHE A N 1
ATOM 925 C CA . PHE A 1 121 ? 24.854 15.014 16.323 1.00 16.28 119 PHE A CA 1
ATOM 926 C C . PHE A 1 121 ? 23.382 14.716 16.549 1.00 16.77 119 PHE A C 1
ATOM 927 O O . PHE A 1 121 ? 22.532 15.605 16.448 1.00 18.55 119 PHE A O 1
ATOM 935 N N . ILE A 1 122 ? 23.090 13.455 16.858 1.00 13.41 120 ILE A N 1
ATOM 936 C CA . ILE A 1 122 ? 21.726 12.993 17.041 1.00 14.68 120 ILE A CA 1
ATOM 937 C C . ILE A 1 122 ? 21.543 12.248 18.353 1.00 15.16 120 ILE A C 1
ATOM 938 O O . ILE A 1 122 ? 22.351 11.390 18.711 1.00 16.15 120 ILE A O 1
ATOM 943 N N . PHE A 1 123 ? 20.478 12.571 19.078 1.00 15.47 121 PHE A N 1
ATOM 944 C CA . PHE A 1 123 ? 20.212 11.880 20.336 1.00 19.27 121 PHE A CA 1
ATOM 945 C C . PHE A 1 123 ? 20.041 10.384 20.093 1.00 21.27 121 PHE A C 1
ATOM 946 O O . PHE A 1 123 ? 19.424 9.973 19.110 1.00 21.49 121 PHE A O 1
ATOM 954 N N . GLY A 1 124 ? 20.590 9.576 20.996 1.00 21.89 122 GLY A N 1
ATOM 955 C CA . GLY A 1 124 ? 20.505 8.131 20.857 1.00 24.02 122 GLY A CA 1
ATOM 956 C C . GLY A 1 124 ? 19.106 7.551 20.735 1.00 24.60 122 GLY A C 1
ATOM 957 O O . GLY A 1 124 ? 18.926 6.485 20.142 1.00 23.46 122 GLY A O 1
ATOM 958 N N . HIS A 1 125 ? 18.111 8.240 21.287 1.00 24.69 123 HIS A N 1
ATOM 959 C CA . HIS A 1 125 ? 16.741 7.743 21.225 1.00 25.95 123 HIS A CA 1
ATOM 960 C C . HIS A 1 125 ? 15.967 8.174 19.981 1.00 24.36 123 HIS A C 1
ATOM 961 O O . HIS A 1 125 ? 14.812 7.796 19.814 1.00 26.15 123 HIS A O 1
ATOM 968 N N . ASN A 1 126 ? 16.590 8.961 19.109 1.00 22.32 124 ASN A N 1
ATOM 969 C CA . ASN A 1 126 ? 15.913 9.411 17.893 1.00 22.99 124 ASN A CA 1
ATOM 970 C C . ASN A 1 126 ? 16.194 8.414 16.775 1.00 25.25 124 ASN A C 1
ATOM 971 O O . ASN A 1 126 ? 16.994 8.677 15.874 1.00 21.02 124 ASN A O 1
ATOM 976 N N . LYS A 1 127 ? 15.526 7.267 16.847 1.00 24.40 125 LYS A N 1
ATOM 977 C CA . LYS A 1 127 ? 15.697 6.195 15.872 1.00 27.66 125 LYS A CA 1
ATOM 978 C C . LYS A 1 127 ? 15.438 6.608 14.423 1.00 26.49 125 LYS A C 1
ATOM 979 O O . LYS A 1 127 ? 16.199 6.245 13.526 1.00 26.30 125 LYS A O 1
ATOM 985 N N . PRO A 1 128 ? 14.352 7.359 14.173 1.00 27.96 126 PRO A N 1
ATOM 986 C CA . PRO A 1 128 ? 14.033 7.800 12.809 1.00 27.29 126 PRO A CA 1
ATOM 987 C C . PRO A 1 128 ? 15.183 8.554 12.142 1.00 25.32 126 PRO A C 1
ATOM 988 O O . PRO A 1 128 ? 15.548 8.259 11.004 1.00 24.68 126 PRO A O 1
ATOM 992 N N . SER A 1 129 ? 15.749 9.528 12.849 1.00 23.70 127 SER A N 1
ATOM 993 C CA . SER A 1 129 ? 16.853 10.300 12.298 1.00 21.25 127 SER A CA 1
ATOM 994 C C . SER A 1 129 ? 18.090 9.436 12.120 1.00 19.01 127 SER A C 1
ATOM 995 O O . SER A 1 129 ? 18.811 9.579 11.134 1.00 17.36 127 SER A O 1
ATOM 998 N N . LEU A 1 130 ? 18.337 8.541 13.075 1.00 17.92 128 LEU A N 1
ATOM 999 C CA . LEU A 1 130 ? 19.502 7.668 12.997 1.00 20.52 128 LEU A CA 1
ATOM 1000 C C . LEU A 1 130 ? 19.407 6.765 11.775 1.00 22.07 128 LEU A C 1
ATOM 1001 O O . LEU A 1 130 ? 20.390 6.574 11.063 1.00 19.22 128 LEU A O 1
ATOM 1006 N N . LYS A 1 131 ? 18.219 6.225 11.519 1.00 23.71 129 LYS A N 1
ATOM 1007 C CA . LYS A 1 131 ? 18.047 5.334 10.377 1.00 24.83 129 LYS A CA 1
ATOM 1008 C C . LYS A 1 131 ? 18.188 6.093 9.062 1.00 21.66 129 LYS A C 1
ATOM 1009 O O . LYS A 1 131 ? 18.800 5.597 8.117 1.00 20.00 129 LYS A O 1
ATOM 1011 N N . LEU A 1 132 ? 17.625 7.297 9.011 1.00 21.07 130 LEU A N 1
ATOM 1012 C CA . LEU A 1 132 ? 17.708 8.136 7.826 1.00 19.77 130 LEU A CA 1
ATOM 1013 C C . LEU A 1 132 ? 19.172 8.367 7.445 1.00 18.04 130 LEU A C 1
ATOM 1014 O O . LEU A 1 132 ? 19.571 8.114 6.313 1.00 17.88 130 LEU A O 1
ATOM 1019 N N . PHE A 1 133 ? 19.975 8.852 8.392 1.00 14.86 131 PHE A N 1
ATOM 1020 C CA . PHE A 1 133 ? 21.383 9.098 8.096 1.00 16.63 131 PHE A CA 1
ATOM 1021 C C . PHE A 1 133 ? 22.152 7.832 7.704 1.00 15.36 131 PHE A C 1
ATOM 1022 O O . PHE A 1 133 ? 22.997 7.864 6.808 1.00 14.61 131 PHE A O 1
ATOM 1030 N N . GLU A 1 134 ? 21.851 6.714 8.359 1.00 14.93 132 GLU A N 1
ATOM 1031 C CA . GLU A 1 134 ? 22.544 5.470 8.057 1.00 19.00 132 GLU A CA 1
ATOM 1032 C C . GLU A 1 134 ? 22.248 4.956 6.653 1.00 19.31 132 GLU A C 1
ATOM 1033 O O . GLU A 1 134 ? 23.046 4.220 6.087 1.00 19.40 132 GLU A O 1
ATOM 1039 N N . LYS A 1 135 ? 21.112 5.350 6.088 1.00 17.38 133 LYS A N 1
ATOM 1040 C CA . LYS A 1 135 ? 20.774 4.926 4.732 1.00 19.13 133 LYS A CA 1
ATOM 1041 C C . LYS A 1 135 ? 21.576 5.767 3.752 1.00 17.18 133 LYS A C 1
ATOM 1042 O O . LYS A 1 135 ? 21.728 5.397 2.589 1.00 15.89 133 LYS A O 1
ATOM 1048 N N . HIS A 1 136 ? 22.088 6.902 4.226 1.00 14.36 134 HIS A N 1
ATOM 1049 C CA . HIS A 1 136 ? 22.867 7.789 3.375 1.00 15.38 134 HIS A CA 1
ATOM 1050 C C . HIS A 1 136 ? 24.379 7.797 3.603 1.00 15.83 134 HIS A C 1
ATOM 1051 O O . HIS A 1 136 ? 25.040 8.820 3.419 1.00 18.68 134 HIS A O 1
ATOM 1058 N N . GLY A 1 137 ? 24.922 6.657 4.014 1.00 15.13 135 GLY A N 1
ATOM 1059 C CA . GLY A 1 137 ? 26.360 6.548 4.183 1.00 16.75 135 GLY A CA 1
ATOM 1060 C C . GLY A 1 137 ? 26.977 6.913 5.518 1.00 16.51 135 GLY A C 1
ATOM 1061 O O . GLY A 1 137 ? 28.192 6.790 5.688 1.00 16.27 135 GLY A O 1
ATOM 1062 N N . PHE A 1 138 ? 26.164 7.366 6.461 1.00 15.60 136 PHE A N 1
ATOM 1063 C CA . PHE A 1 138 ? 26.698 7.722 7.769 1.00 15.92 136 PHE A CA 1
ATOM 1064 C C . PHE A 1 138 ? 26.845 6.481 8.638 1.00 15.52 136 PHE A C 1
ATOM 1065 O O . PHE A 1 138 ? 26.047 5.549 8.540 1.00 17.11 136 PHE A O 1
ATOM 1073 N N . ALA A 1 139 ? 27.884 6.476 9.469 1.00 15.09 137 ALA A N 1
ATOM 1074 C CA . ALA A 1 139 ? 28.155 5.381 10.399 1.00 16.41 137 ALA A CA 1
ATOM 1075 C C . ALA A 1 139 ? 28.294 5.994 11.791 1.00 17.43 137 ALA A C 1
ATOM 1076 O O . ALA A 1 139 ? 28.675 7.158 11.925 1.00 14.71 137 ALA A O 1
ATOM 1078 N N . GLU A 1 140 ? 27.996 5.221 12.828 1.00 16.18 138 GLU A N 1
ATOM 1079 C CA . GLU A 1 140 ? 28.125 5.741 14.185 1.00 15.73 138 GLU A CA 1
ATOM 1080 C C . GLU A 1 140 ? 29.609 5.857 14.534 1.00 16.36 138 GLU A C 1
ATOM 1081 O O . GLU A 1 140 ? 30.335 4.862 14.568 1.00 19.12 138 GLU A O 1
ATOM 1087 N N . TRP A 1 141 ? 30.068 7.077 14.782 1.00 14.23 139 TRP A N 1
ATOM 1088 C CA . TRP A 1 141 ? 31.464 7.298 15.119 1.00 12.72 139 TRP A CA 1
ATOM 1089 C C . TRP A 1 141 ? 31.640 7.454 16.625 1.00 14.87 139 TRP A C 1
ATOM 1090 O O . TRP A 1 141 ? 32.756 7.377 17.140 1.00 14.60 139 TRP A O 1
ATOM 1101 N N . GLY A 1 142 ? 30.540 7.697 17.325 1.00 14.93 140 GLY A N 1
ATOM 1102 C CA . GLY A 1 142 ? 30.639 7.847 18.764 1.00 15.60 140 GLY A CA 1
ATOM 1103 C C . GLY A 1 142 ? 29.312 7.862 19.485 1.00 16.20 140 GLY A C 1
ATOM 1104 O O . GLY A 1 142 ? 28.253 8.079 18.890 1.00 14.60 140 GLY A O 1
ATOM 1105 N N . LEU A 1 143 ? 29.384 7.609 20.784 1.00 13.89 141 LEU A N 1
ATOM 1106 C CA . LEU A 1 143 ? 28.221 7.621 21.649 1.00 14.70 141 LEU A CA 1
ATOM 1107 C C . LEU A 1 143 ? 28.711 8.183 22.973 1.00 14.13 141 LEU A C 1
ATOM 1108 O O . LEU A 1 143 ? 29.583 7.599 23.624 1.00 14.11 141 LEU A O 1
ATOM 1113 N N . PHE A 1 144 ? 28.180 9.341 23.343 1.00 15.97 142 PHE A N 1
ATOM 1114 C CA . PHE A 1 144 ? 28.550 9.992 24.595 1.00 15.60 142 PHE A CA 1
ATOM 1115 C C . PHE A 1 144 ? 27.354 9.725 25.504 1.00 15.85 142 PHE A C 1
ATOM 1116 O O . PHE A 1 144 ? 26.314 10.373 25.394 1.00 13.84 142 PHE A O 1
ATOM 1124 N N . PRO A 1 145 ? 27.496 8.751 26.418 1.00 15.51 143 PRO A N 1
ATOM 1125 C CA . PRO A 1 145 ? 26.438 8.355 27.349 1.00 15.89 143 PRO A CA 1
ATOM 1126 C C . PRO A 1 145 ? 25.970 9.354 28.395 1.00 16.17 143 PRO A C 1
ATOM 1127 O O . PRO A 1 145 ? 26.764 9.899 29.159 1.00 18.48 143 PRO A O 1
ATOM 1131 N N . GLY A 1 146 ? 24.660 9.581 28.401 1.00 17.63 144 GLY A N 1
ATOM 1132 C CA . GLY A 1 146 ? 24.030 10.489 29.349 1.00 16.78 144 GLY A CA 1
ATOM 1133 C C . GLY A 1 146 ? 24.641 11.861 29.572 1.00 19.42 144 GLY A C 1
ATOM 1134 O O . GLY A 1 146 ? 24.524 12.402 30.672 1.00 18.40 144 GLY A O 1
ATOM 1135 N N . ILE A 1 147 ? 25.269 12.448 28.555 1.00 18.76 145 ILE A N 1
ATOM 1136 C CA . ILE A 1 147 ? 25.879 13.761 28.727 1.00 18.45 145 ILE A CA 1
ATOM 1137 C C . ILE A 1 147 ? 24.873 14.904 28.611 1.00 20.12 145 ILE A C 1
ATOM 1138 O O . ILE A 1 147 ? 25.187 16.058 28.908 1.00 20.00 145 ILE A O 1
ATOM 1143 N N . ALA A 1 148 ? 23.668 14.583 28.164 1.00 20.08 146 ALA A N 1
ATOM 1144 C CA . ALA A 1 148 ? 22.616 15.579 28.040 1.00 21.73 146 ALA A CA 1
ATOM 1145 C C . ALA A 1 148 ? 21.580 15.309 29.126 1.00 20.87 146 ALA A C 1
ATOM 1146 O O . ALA A 1 148 ? 21.098 14.187 29.263 1.00 25.00 146 ALA A O 1
ATOM 1148 N N . GLU A 1 149 ? 21.246 16.330 29.904 1.00 21.57 147 GLU A N 1
ATOM 1149 C CA . GLU A 1 149 ? 20.250 16.168 30.956 1.00 21.99 147 GLU A CA 1
ATOM 1150 C C . GLU A 1 149 ? 19.089 17.119 30.734 1.00 23.38 147 GLU A C 1
ATOM 1151 O O . GLU A 1 149 ? 19.291 18.323 30.620 1.00 24.65 147 GLU A O 1
ATOM 1165 N N . ASP A 1 151 ? 14.785 17.581 32.004 1.00 26.90 149 ASP A N 1
ATOM 1166 C CA . ASP A 1 151 ? 13.653 17.102 32.791 1.00 27.35 149 ASP A CA 1
ATOM 1167 C C . ASP A 1 151 ? 14.112 16.083 33.831 1.00 24.47 149 ASP A C 1
ATOM 1168 O O . ASP A 1 151 ? 13.362 15.176 34.197 1.00 24.37 149 ASP A O 1
ATOM 1173 N N . GLY A 1 152 ? 15.349 16.225 34.294 1.00 24.15 150 GLY A N 1
ATOM 1174 C CA . GLY A 1 152 ? 15.866 15.303 35.292 1.00 23.61 150 GLY A CA 1
ATOM 1175 C C . GLY A 1 152 ? 16.200 13.927 34.750 1.00 21.40 150 GLY A C 1
ATOM 1176 O O . GLY A 1 152 ? 16.434 12.998 35.525 1.00 20.80 150 GLY A O 1
ATOM 1177 N N . LYS A 1 153 ? 16.224 13.796 33.425 1.00 20.59 151 LYS A N 1
ATOM 1178 C CA . LYS A 1 153 ? 16.542 12.532 32.762 1.00 20.87 151 LYS A CA 1
ATOM 1179 C C . LYS A 1 153 ? 17.807 12.695 31.924 1.00 21.20 151 LYS A C 1
ATOM 1180 O O . LYS A 1 153 ? 18.055 13.761 31.356 1.00 19.93 151 LYS A O 1
ATOM 1186 N N . ARG A 1 154 ? 18.604 11.638 31.841 1.00 19.03 152 ARG A N 1
ATOM 1187 C CA . ARG A 1 154 ? 19.831 11.706 31.069 1.00 21.27 152 ARG A CA 1
ATOM 1188 C C . ARG A 1 154 ? 19.674 11.084 29.689 1.00 22.14 152 ARG A C 1
ATOM 1189 O O . ARG A 1 154 ? 19.055 10.030 29.534 1.00 23.55 152 ARG A O 1
ATOM 1197 N N . TYR A 1 155 ? 20.238 11.753 28.688 1.00 20.52 153 TYR A N 1
ATOM 1198 C CA . TYR A 1 155 ? 20.151 11.301 27.304 1.00 18.98 153 TYR A CA 1
ATOM 1199 C C . TYR A 1 155 ? 21.525 11.090 26.677 1.00 15.78 153 TYR A C 1
ATOM 1200 O O . TYR A 1 155 ? 22.474 11.784 27.010 1.00 15.68 153 TYR A O 1
ATOM 1209 N N . ASP A 1 156 ? 21.602 10.142 25.749 1.00 15.29 154 ASP A N 1
ATOM 1210 C CA . ASP A 1 156 ? 22.840 9.831 25.045 1.00 15.49 154 ASP A CA 1
ATOM 1211 C C . ASP A 1 156 ? 22.935 10.654 23.764 1.00 15.75 154 ASP A C 1
ATOM 1212 O O . ASP A 1 156 ? 21.923 10.921 23.111 1.00 18.13 154 ASP A O 1
ATOM 1217 N N . LEU A 1 157 ? 24.148 11.052 23.400 1.00 14.33 155 LEU A N 1
ATOM 1218 C CA . LEU A 1 157 ? 24.339 11.781 22.155 1.00 15.69 155 LEU A CA 1
ATOM 1219 C C . LEU A 1 157 ? 25.161 10.889 21.235 1.00 15.02 155 LEU A C 1
ATOM 1220 O O . LEU A 1 157 ? 26.259 10.460 21.593 1.00 15.63 155 LEU A O 1
ATOM 1225 N N . LYS A 1 158 ? 24.617 10.574 20.065 1.00 15.03 156 LYS A N 1
ATOM 1226 C CA . LYS A 1 158 ? 25.353 9.772 19.108 1.00 14.58 156 LYS A CA 1
ATOM 1227 C C . LYS A 1 158 ? 25.932 10.691 18.048 1.00 14.19 156 LYS A C 1
ATOM 1228 O O . LYS A 1 158 ? 25.312 11.690 17.666 1.00 17.45 156 LYS A O 1
ATOM 1234 N N . ILE A 1 159 ? 27.133 10.369 17.591 1.00 14.97 157 ILE A N 1
ATOM 1235 C CA . ILE A 1 159 ? 27.770 11.154 16.547 1.00 13.15 157 ILE A CA 1
ATOM 1236 C C . ILE A 1 159 ? 27.871 10.247 15.331 1.00 14.39 157 ILE A C 1
ATOM 1237 O O . ILE A 1 159 ? 28.451 9.162 15.410 1.00 13.14 157 ILE A O 1
ATOM 1243 N N . LEU A 1 160 ? 27.277 10.676 14.222 1.00 11.60 158 LEU A N 1
ATOM 1244 C CA . LEU A 1 160 ? 27.330 9.902 12.990 1.00 14.21 158 LEU A CA 1
ATOM 1245 C C . LEU A 1 160 ? 28.203 10.668 12.021 1.00 13.39 158 LEU A C 1
ATOM 1246 O O . LEU A 1 160 ? 28.172 11.903 11.977 1.00 14.87 158 LEU A O 1
ATOM 1251 N N . GLY A 1 161 ? 29.000 9.947 11.249 1.00 10.69 159 GLY A N 1
ATOM 1252 C CA . GLY A 1 161 ? 29.859 10.634 10.318 1.00 11.43 159 GLY A CA 1
ATOM 1253 C C . GLY A 1 161 ? 29.932 9.974 8.966 1.00 14.97 159 GLY A C 1
ATOM 1254 O O . GLY A 1 161 ? 29.614 8.800 8.809 1.00 12.76 159 GLY A O 1
ATOM 1255 N N . ARG A 1 162 ? 30.344 10.755 7.980 1.00 14.31 160 ARG A N 1
ATOM 1256 C CA . ARG A 1 162 ? 30.497 10.239 6.636 1.00 17.22 160 ARG A CA 1
ATOM 1257 C C . ARG A 1 162 ? 31.588 10.992 5.917 1.00 15.67 160 ARG A C 1
ATOM 1258 O O . ARG A 1 162 ? 31.624 12.223 5.952 1.00 17.82 160 ARG A O 1
ATOM 1266 N N . GLU A 1 163 ? 32.487 10.254 5.275 1.00 18.69 161 GLU A N 1
ATOM 1267 C CA . GLU A 1 163 ? 33.545 10.890 4.512 1.00 20.80 161 GLU A CA 1
ATOM 1268 C C . GLU A 1 163 ? 33.019 10.975 3.088 1.00 22.14 161 GLU A C 1
ATOM 1269 O O . GLU A 1 163 ? 32.690 9.960 2.472 1.00 21.83 161 GLU A O 1
ATOM 1275 N N . LEU A 1 164 ? 32.921 12.200 2.586 1.00 22.50 162 LEU A N 1
ATOM 1276 C CA . LEU A 1 164 ? 32.402 12.462 1.253 1.00 24.09 162 LEU A CA 1
ATOM 1277 C C . LEU A 1 164 ? 33.461 12.319 0.176 1.00 30.48 162 LEU A C 1
ATOM 1278 O O . LEU A 1 164 ? 33.244 11.656 -0.837 1.00 34.32 162 LEU A O 1
ATOM 1283 N N . SER A 1 165 ? 34.608 12.946 0.405 1.00 31.67 163 SER A N 1
ATOM 1284 C CA . SER A 1 165 ? 35.699 12.929 -0.554 1.00 35.95 163 SER A CA 1
ATOM 1285 C C . SER A 1 165 ? 36.182 11.540 -0.939 1.00 39.58 163 SER A C 1
ATOM 1286 O O . SER A 1 165 ? 36.417 10.685 -0.084 1.00 40.84 163 SER A O 1
ATOM 1289 N N . GLU A 1 166 ? 36.320 11.336 -2.246 1.00 41.05 164 GLU A N 1
ATOM 1290 C CA . GLU A 1 166 ? 36.789 10.082 -2.817 1.00 45.44 164 GLU A CA 1
ATOM 1291 C C . GLU A 1 166 ? 38.226 9.816 -2.382 1.00 46.84 164 GLU A C 1
ATOM 1292 O O . GLU A 1 166 ? 38.478 8.752 -1.775 1.00 47.46 164 GLU A O 1
ATOM 1294 N N . SER B 1 2 ? -12.756 18.394 36.262 1.00 45.55 0 SER B N 1
ATOM 1295 C CA . SER B 1 2 ? -11.617 19.030 35.541 1.00 45.73 0 SER B CA 1
ATOM 1296 C C . SER B 1 2 ? -10.962 20.100 36.409 1.00 44.00 0 SER B C 1
ATOM 1297 O O . SER B 1 2 ? -11.645 20.894 37.056 1.00 44.86 0 SER B O 1
ATOM 1300 N N . LEU B 1 3 ? -9.633 20.113 36.418 1.00 41.58 1 LEU B N 1
ATOM 1301 C CA . LEU B 1 3 ? -8.883 21.077 37.213 1.00 37.69 1 LEU B CA 1
ATOM 1302 C C . LEU B 1 3 ? -7.813 21.758 36.371 1.00 34.73 1 LEU B C 1
ATOM 1303 O O . LEU B 1 3 ? -7.167 21.123 35.537 1.00 37.06 1 LEU B O 1
ATOM 1308 N N . THR B 1 4 ? -7.632 23.055 36.592 1.00 31.69 2 THR B N 1
ATOM 1309 C CA . THR B 1 4 ? -6.633 23.827 35.861 1.00 30.23 2 THR B CA 1
ATOM 1310 C C . THR B 1 4 ? -5.639 24.406 36.864 1.00 26.71 2 THR B C 1
ATOM 1311 O O . THR B 1 4 ? -6.025 25.121 37.785 1.00 24.40 2 THR B O 1
ATOM 1315 N N . LEU B 1 5 ? -4.361 24.101 36.670 1.00 23.00 3 LEU B N 1
ATOM 1316 C CA . LEU B 1 5 ? -3.312 24.564 37.574 1.00 23.30 3 LEU B CA 1
ATOM 1317 C C . LEU B 1 5 ? -2.657 25.872 37.164 1.00 21.97 3 LEU B C 1
ATOM 1318 O O . LEU B 1 5 ? -2.447 26.129 35.985 1.00 21.14 3 LEU B O 1
ATOM 1323 N N . ARG B 1 6 ? -2.328 26.692 38.155 1.00 18.25 4 ARG B N 1
ATOM 1324 C CA . ARG B 1 6 ? -1.652 27.958 37.904 1.00 18.78 4 ARG B CA 1
ATOM 1325 C C . ARG B 1 6 ? -0.909 28.357 39.162 1.00 17.46 4 ARG B C 1
ATOM 1326 O O . ARG B 1 6 ? -1.178 27.839 40.247 1.00 17.73 4 ARG B O 1
ATOM 1334 N N . LEU B 1 7 ? 0.032 29.277 39.014 1.00 13.37 5 LEU B N 1
ATOM 1335 C CA . LEU B 1 7 ? 0.782 29.757 40.160 1.00 17.88 5 LEU B CA 1
ATOM 1336 C C . LEU B 1 7 ? -0.187 30.473 41.090 1.00 19.44 5 LEU B C 1
ATOM 1337 O O . LEU B 1 7 ? -1.091 31.178 40.635 1.00 17.90 5 LEU B O 1
ATOM 1342 N N . ALA B 1 8 ? -0.007 30.273 42.391 1.00 16.04 6 ALA B N 1
ATOM 1343 C CA . ALA B 1 8 ? -0.860 30.900 43.395 1.00 18.65 6 ALA B CA 1
ATOM 1344 C C . ALA B 1 8 ? -0.548 32.386 43.480 1.00 18.22 6 ALA B C 1
ATOM 1345 O O . ALA B 1 8 ? 0.570 32.808 43.190 1.00 18.83 6 ALA B O 1
ATOM 1347 N N . GLU B 1 9 ? -1.543 33.165 43.890 1.00 19.55 7 GLU B N 1
ATOM 1348 C CA . GLU B 1 9 ? -1.401 34.609 44.024 1.00 19.26 7 GLU B CA 1
ATOM 1349 C C . GLU B 1 9 ? -1.878 35.032 45.411 1.00 19.92 7 GLU B C 1
ATOM 1350 O O . GLU B 1 9 ? -2.562 34.275 46.099 1.00 19.72 7 GLU B O 1
ATOM 1356 N N . HIS B 1 10 ? -1.514 36.243 45.815 1.00 19.61 8 HIS B N 1
ATOM 1357 C CA . HIS B 1 10 ? -1.894 36.761 47.126 1.00 26.28 8 HIS B CA 1
ATOM 1358 C C . HIS B 1 10 ? -3.383 36.611 47.448 1.00 26.50 8 HIS B C 1
ATOM 1359 O O . HIS B 1 10 ? -3.748 36.169 48.540 1.00 26.64 8 HIS B O 1
ATOM 1366 N N . ARG B 1 11 ? -4.242 36.972 46.498 1.00 21.55 9 ARG B N 1
ATOM 1367 C CA . ARG B 1 11 ? -5.683 36.894 46.699 1.00 19.22 9 ARG B CA 1
ATOM 1368 C C . ARG B 1 11 ? -6.206 35.469 46.862 1.00 21.48 9 ARG B C 1
ATOM 1369 O O . ARG B 1 11 ? -7.379 35.265 47.180 1.00 21.13 9 ARG B O 1
ATOM 1377 N N . ASP B 1 12 ? -5.334 34.488 46.644 1.00 20.82 10 ASP B N 1
ATOM 1378 C CA . ASP B 1 12 ? -5.705 33.080 46.764 1.00 21.25 10 ASP B CA 1
ATOM 1379 C C . ASP B 1 12 ? -5.506 32.570 48.185 1.00 23.42 10 ASP B C 1
ATOM 1380 O O . ASP B 1 12 ? -6.055 31.536 48.560 1.00 21.62 10 ASP B O 1
ATOM 1385 N N . LEU B 1 13 ? -4.718 33.295 48.968 1.00 24.18 11 LEU B N 1
ATOM 1386 C CA . LEU B 1 13 ? -4.411 32.872 50.331 1.00 30.65 11 LEU B CA 1
ATOM 1387 C C . LEU B 1 13 ? -5.623 32.474 51.163 1.00 31.86 11 LEU B C 1
ATOM 1388 O O . LEU B 1 13 ? -5.558 31.522 51.936 1.00 30.47 11 LEU B O 1
ATOM 1393 N N . GLU B 1 14 ? -6.729 33.195 51.003 1.00 33.15 12 GLU B N 1
ATOM 1394 C CA . GLU B 1 14 ? -7.940 32.895 51.755 1.00 34.42 12 GLU B CA 1
ATOM 1395 C C . GLU B 1 14 ? -8.454 31.497 51.418 1.00 34.11 12 GLU B C 1
ATOM 1396 O O . GLU B 1 14 ? -8.771 30.709 52.315 1.00 34.91 12 GLU B O 1
ATOM 1402 N N . ALA B 1 15 ? -8.534 31.190 50.127 1.00 28.45 13 ALA B N 1
ATOM 1403 C CA . ALA B 1 15 ? -9.003 29.883 49.685 1.00 28.16 13 ALA B CA 1
ATOM 1404 C C . ALA B 1 15 ? -8.017 28.804 50.126 1.00 28.45 13 ALA B C 1
ATOM 1405 O O . ALA B 1 15 ? -8.421 27.709 50.519 1.00 27.30 13 ALA B O 1
ATOM 1407 N N . VAL B 1 16 ? -6.726 29.122 50.060 1.00 25.79 14 VAL B N 1
ATOM 1408 C CA . VAL B 1 16 ? -5.680 28.179 50.454 1.00 26.33 14 VAL B CA 1
ATOM 1409 C C . VAL B 1 16 ? -5.825 27.790 51.923 1.00 29.96 14 VAL B C 1
ATOM 1410 O O . VAL B 1 16 ? -5.836 26.604 52.267 1.00 30.38 14 VAL B O 1
ATOM 1414 N N . VAL B 1 17 ? -5.944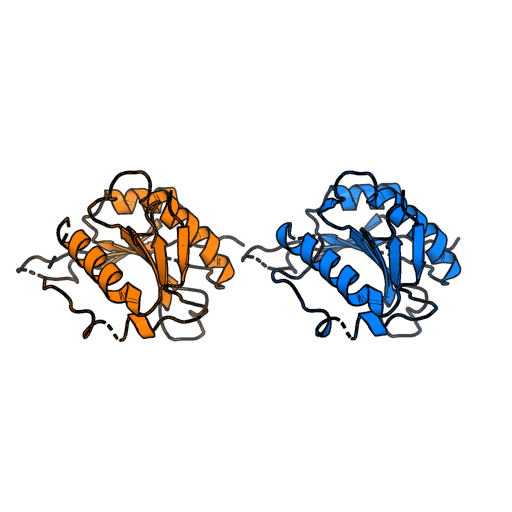 28.791 52.785 1.00 32.31 15 VAL B N 1
ATOM 1415 C CA . VAL B 1 17 ? -6.101 28.549 54.215 1.00 36.96 15 VAL B CA 1
ATOM 1416 C C . VAL B 1 17 ? -7.412 27.823 54.502 1.00 39.28 15 VAL B C 1
ATOM 1417 O O . VAL B 1 17 ? -7.452 26.898 55.315 1.00 40.63 15 VAL B O 1
ATOM 1421 N N . ALA B 1 18 ? -8.481 28.245 53.831 1.00 38.84 16 ALA B N 1
ATOM 1422 C CA . ALA B 1 18 ? -9.793 27.629 54.015 1.00 40.72 16 ALA B CA 1
ATOM 1423 C C . ALA B 1 18 ? -9.730 26.140 53.696 1.00 41.75 16 ALA B C 1
ATOM 1424 O O . ALA B 1 18 ? -10.255 25.309 54.440 1.00 40.49 16 ALA B O 1
ATOM 1426 N N . ILE B 1 19 ? -9.087 25.812 52.580 1.00 40.53 17 ILE B N 1
ATOM 1427 C CA . ILE B 1 19 ? -8.945 24.425 52.159 1.00 41.08 17 ILE B CA 1
ATOM 1428 C C . ILE B 1 19 ? -8.104 23.664 53.180 1.00 43.14 17 ILE B C 1
ATOM 1429 O O . ILE B 1 19 ? -8.286 22.462 53.379 1.00 42.55 17 ILE B O 1
ATOM 1434 N N . TYR B 1 20 ? -7.192 24.378 53.832 1.00 43.57 18 TYR B N 1
ATOM 1435 C CA . TYR B 1 20 ? -6.328 23.776 54.837 1.00 46.96 18 TYR B CA 1
ATOM 1436 C C . TYR B 1 20 ? -7.139 23.391 56.072 1.00 48.72 18 TYR B C 1
ATOM 1437 O O . TYR B 1 20 ? -7.112 22.240 56.514 1.00 48.34 18 TYR B O 1
ATOM 1446 N N . ASN B 1 21 ? -7.861 24.362 56.623 1.00 49.74 19 ASN B N 1
ATOM 1447 C CA . ASN B 1 21 ? -8.675 24.132 57.810 1.00 50.56 19 ASN B CA 1
ATOM 1448 C C . ASN B 1 21 ? -9.736 23.060 57.577 1.00 51.63 19 ASN B C 1
ATOM 1449 O O . ASN B 1 21 ? -9.992 22.228 58.447 1.00 54.12 19 ASN B O 1
ATOM 1454 N N . SER B 1 22 ? -10.356 23.081 56.403 1.00 51.14 20 SER B N 1
ATOM 1455 C CA . SER B 1 22 ? -11.387 22.102 56.083 1.00 51.42 20 SER B CA 1
ATOM 1456 C C . SER B 1 22 ? -10.836 20.677 56.114 1.00 51.29 20 SER B C 1
ATOM 1457 O O . SER B 1 22 ? -11.545 19.734 56.470 1.00 50.04 20 SER B O 1
ATOM 1460 N N . THR B 1 23 ? -9.567 20.523 55.747 1.00 50.30 21 THR B N 1
ATOM 1461 C CA . THR B 1 23 ? -8.936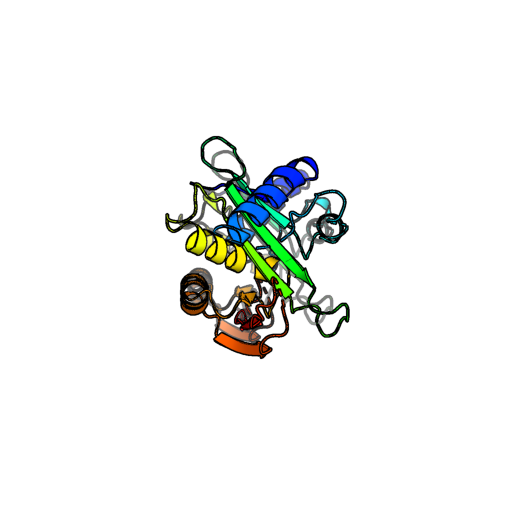 19.209 55.729 1.00 50.47 21 THR B CA 1
ATOM 1462 C C . THR B 1 23 ? -8.605 18.700 57.131 1.00 51.76 21 THR B C 1
ATOM 1463 O O . THR B 1 23 ? -8.890 17.548 57.459 1.00 50.88 21 THR B O 1
ATOM 1467 N N . ILE B 1 24 ? -8.007 19.553 57.956 1.00 54.34 22 ILE B N 1
ATOM 1468 C CA . ILE B 1 24 ? -7.652 19.157 59.315 1.00 57.25 22 ILE B CA 1
ATOM 1469 C C . ILE B 1 24 ? -8.898 18.823 60.128 1.00 58.91 22 ILE B C 1
ATOM 1470 O O . ILE B 1 24 ? -8.820 18.147 61.153 1.00 59.85 22 ILE B O 1
ATOM 1475 N N . ALA B 1 25 ? -10.047 19.302 59.663 1.00 59.58 23 ALA B N 1
ATOM 1476 C CA . ALA B 1 25 ? -11.310 19.048 60.340 1.00 60.19 23 ALA B CA 1
ATOM 1477 C C . ALA B 1 25 ? -11.880 17.711 59.877 1.00 60.65 23 ALA B C 1
ATOM 1478 O O . ALA B 1 25 ? -12.589 17.034 60.623 1.00 60.73 23 ALA B O 1
ATOM 1480 N N . SER B 1 26 ? -11.561 17.338 58.642 1.00 59.55 24 SER B N 1
ATOM 1481 C CA . SER B 1 26 ? -12.034 16.084 58.069 1.00 59.71 24 SER B CA 1
ATOM 1482 C C . SER B 1 26 ? -11.500 14.891 58.857 1.00 59.29 24 SER B C 1
ATOM 1483 O O . SER B 1 26 ? -11.887 13.748 58.612 1.00 58.89 24 SER B O 1
ATOM 1485 N N . GLU B 1 34 ? -5.883 24.489 66.122 1.00 73.29 32 GLU B N 1
ATOM 1486 C CA . GLU B 1 34 ? -6.657 25.722 66.188 1.00 73.33 32 GLU B CA 1
ATOM 1487 C C . GLU B 1 34 ? -6.670 26.444 64.845 1.00 72.79 32 GLU B C 1
ATOM 1488 O O . GLU B 1 34 ? -5.680 26.436 64.114 1.00 73.13 32 GLU B O 1
ATOM 1494 N N . PRO B 1 35 ? -7.801 27.068 64.531 1.00 71.77 33 PRO B N 1
ATOM 1495 C CA . PRO B 1 35 ? -7.964 27.797 63.279 1.00 70.22 33 PRO B CA 1
ATOM 1496 C C . PRO B 1 35 ? -6.784 28.722 63.003 1.00 69.59 33 PRO B C 1
ATOM 1497 O O . PRO B 1 35 ? -6.390 29.519 63.856 1.00 68.67 33 PRO B O 1
ATOM 1499 N N . VAL B 1 36 ? -6.225 28.611 61.802 1.00 68.80 34 VAL B N 1
ATOM 1500 C CA . VAL B 1 36 ? -5.092 29.436 61.400 1.00 68.37 34 VAL B CA 1
ATOM 1501 C C . VAL B 1 36 ? -5.573 30.624 60.577 1.00 67.66 34 VAL B C 1
ATOM 1502 O O . VAL B 1 36 ? -6.512 30.505 59.789 1.00 66.80 34 VAL B O 1
ATOM 1506 N N . THR B 1 37 ? -4.925 31.769 60.766 1.00 67.36 35 THR B N 1
ATOM 1507 C CA . THR B 1 37 ? -5.281 32.981 60.039 1.00 67.17 35 THR B CA 1
ATOM 1508 C C . THR B 1 37 ? -4.223 33.310 58.990 1.00 67.11 35 THR B C 1
ATOM 1509 O O . THR B 1 37 ? -3.025 33.166 59.238 1.00 67.34 35 THR B O 1
ATOM 1513 N N . PRO B 1 38 ? -4.657 33.754 57.800 1.00 66.73 36 PRO B N 1
ATOM 1514 C CA . PRO B 1 38 ? -3.744 34.106 56.707 1.00 66.30 36 PRO B CA 1
ATOM 1515 C C . PRO B 1 38 ? -2.657 35.082 57.147 1.00 66.24 36 PRO B C 1
ATOM 1516 O O . PRO B 1 38 ? -1.569 35.118 56.572 1.00 65.72 36 PRO B O 1
ATOM 1520 N N . GLU B 1 39 ? -2.962 35.873 58.171 1.00 66.27 37 GLU B N 1
ATOM 1521 C CA . GLU B 1 39 ? -2.016 36.850 58.693 1.00 65.86 37 GLU B CA 1
ATOM 1522 C C . GLU B 1 39 ? -0.836 36.158 59.368 1.00 65.53 37 GLU B C 1
ATOM 1523 O O . GLU B 1 39 ? 0.308 36.594 59.241 1.00 66.14 37 GLU B O 1
ATOM 1525 N N . ASP B 1 40 ? -1.122 35.076 60.086 1.00 64.34 38 ASP B N 1
ATOM 1526 C CA . ASP B 1 40 ? -0.083 34.328 60.784 1.00 64.27 38 ASP B CA 1
ATOM 1527 C C . ASP B 1 40 ? 0.508 33.249 59.882 1.00 63.77 38 ASP B C 1
ATOM 1528 O O . ASP B 1 40 ? 1.215 32.355 60.348 1.00 64.12 38 ASP B O 1
ATOM 1530 N N . ARG B 1 41 ? 0.214 33.339 58.590 1.00 62.78 39 ARG B N 1
ATOM 1531 C CA . ARG B 1 41 ? 0.715 32.371 57.624 1.00 62.13 39 ARG B CA 1
ATOM 1532 C C . ARG B 1 41 ? 1.198 33.108 56.377 1.00 60.71 39 ARG B C 1
ATOM 1533 O O . ARG B 1 41 ? 1.429 32.501 55.331 1.00 59.93 39 ARG B O 1
ATOM 1550 N N . GLU B 1 43 ? 4.039 34.605 56.044 1.00 51.16 41 GLU B N 1
ATOM 1551 C CA . GLU B 1 43 ? 5.446 34.287 55.835 1.00 47.59 41 GLU B CA 1
ATOM 1552 C C . GLU B 1 43 ? 5.580 33.035 54.977 1.00 41.65 41 GLU B C 1
ATOM 1553 O O . GLU B 1 43 ? 6.420 32.972 54.083 1.00 41.56 41 GLU B O 1
ATOM 1559 N N . TRP B 1 44 ? 4.748 32.039 55.261 1.00 37.27 42 TRP B N 1
ATOM 1560 C CA . TRP B 1 44 ? 4.768 30.787 54.515 1.00 35.66 42 TRP B CA 1
ATOM 1561 C C . TRP B 1 44 ? 4.514 31.046 53.035 1.00 35.07 42 TRP B C 1
ATOM 1562 O O . TRP B 1 44 ? 5.252 30.565 52.174 1.00 33.02 42 TRP B O 1
ATOM 1573 N N . PHE B 1 45 ? 3.463 31.811 52.754 1.00 33.11 43 PHE B N 1
ATOM 1574 C CA . PHE B 1 45 ? 3.085 32.139 51.384 1.00 33.88 43 PHE B CA 1
ATOM 1575 C C . PHE B 1 45 ? 4.202 32.845 50.625 1.00 34.03 43 PHE B C 1
ATOM 1576 O O . PHE B 1 45 ? 4.567 32.442 49.520 1.00 32.58 43 PHE B O 1
ATOM 1584 N N . SER B 1 46 ? 4.735 33.904 51.223 1.00 33.13 44 SER B N 1
ATOM 1585 C CA . SER B 1 46 ? 5.802 34.689 50.612 1.00 34.23 44 SER B CA 1
ATOM 1586 C C . SER B 1 46 ? 7.119 33.929 50.565 1.00 33.51 44 SER B C 1
ATOM 1587 O O . SER B 1 46 ? 8.046 34.316 49.850 1.00 35.02 44 SER B O 1
ATOM 1590 N N . GLY B 1 47 ? 7.201 32.849 51.332 1.00 30.71 45 GLY B N 1
ATOM 1591 C CA . GLY B 1 47 ? 8.414 32.056 51.348 1.00 32.13 45 GLY B CA 1
ATOM 1592 C C . GLY B 1 47 ? 8.653 31.322 50.042 1.00 30.50 45 GLY B C 1
ATOM 1593 O O . GLY B 1 47 ? 9.781 30.930 49.749 1.00 29.79 45 GLY B O 1
ATOM 1594 N N . HIS B 1 48 ? 7.600 31.132 49.250 1.00 28.73 46 HIS B N 1
ATOM 1595 C CA . HIS B 1 48 ? 7.744 30.423 47.982 1.00 29.28 46 HIS B CA 1
ATOM 1596 C C . HIS B 1 48 ? 8.538 31.209 46.948 1.00 30.06 46 HIS B C 1
ATOM 1597 O O . HIS B 1 48 ? 8.593 32.438 46.987 1.00 29.98 46 HIS B O 1
ATOM 1604 N N . THR B 1 49 ? 9.152 30.485 46.020 1.00 29.16 47 THR B N 1
ATOM 1605 C CA . THR B 1 49 ? 9.964 31.100 44.983 1.00 27.75 47 THR B CA 1
ATOM 1606 C C . THR B 1 49 ? 9.662 30.523 43.608 1.00 27.98 47 THR B C 1
ATOM 1607 O O . THR B 1 49 ? 8.758 29.700 43.442 1.00 23.82 47 THR B O 1
ATOM 1611 N N . GLU B 1 50 ? 10.438 30.962 42.623 1.00 30.41 48 GLU B N 1
ATOM 1612 C CA . GLU B 1 50 ? 10.272 30.498 41.255 1.00 32.48 48 GLU B CA 1
ATOM 1613 C C . GLU B 1 50 ? 10.605 29.012 41.156 1.00 30.81 48 GLU B C 1
ATOM 1614 O O . GLU B 1 50 ? 10.046 28.305 40.318 1.00 30.82 48 GLU B O 1
ATOM 1620 N N . SER B 1 51 ? 11.510 28.541 42.012 1.00 27.44 49 SER B N 1
ATOM 1621 C CA . SER B 1 51 ? 11.902 27.130 42.004 1.00 26.78 49 SER B CA 1
ATOM 1622 C C . SER B 1 51 ? 11.132 26.280 43.020 1.00 22.86 49 SER B C 1
ATOM 1623 O O . SER B 1 51 ? 11.091 25.058 42.901 1.00 22.68 49 SER B O 1
ATOM 1626 N N . ARG B 1 52 ? 10.534 26.923 44.020 1.00 20.70 50 ARG B N 1
ATOM 1627 C CA . ARG B 1 52 ? 9.748 26.217 45.039 1.00 20.31 50 ARG B CA 1
ATOM 1628 C C . ARG B 1 52 ? 8.435 26.984 45.144 1.00 19.18 50 ARG B C 1
ATOM 1629 O O . ARG B 1 52 ? 8.200 27.734 46.090 1.00 19.35 50 ARG B O 1
ATOM 1637 N N . PRO B 1 53 ? 7.551 26.788 44.162 1.00 18.40 51 PRO B N 1
ATOM 1638 C CA . PRO B 1 53 ? 6.266 27.479 44.129 1.00 19.09 51 PRO B CA 1
ATOM 1639 C C . PRO B 1 53 ? 5.073 26.874 44.831 1.00 18.09 51 PRO B C 1
ATOM 1640 O O . PRO B 1 53 ? 5.100 25.750 45.333 1.00 15.65 51 PRO B O 1
ATOM 1644 N N . LEU B 1 54 ? 4.017 27.672 44.854 1.00 14.57 52 LEU B N 1
ATOM 1645 C CA . LEU B 1 54 ? 2.743 27.273 45.414 1.00 15.45 52 LEU B CA 1
ATOM 1646 C C . LEU B 1 54 ? 1.779 27.360 44.238 1.00 17.08 52 LEU B C 1
ATOM 1647 O O . LEU B 1 54 ? 1.659 28.408 43.601 1.00 15.76 52 LEU B O 1
ATOM 1652 N N . TYR B 1 55 ? 1.126 26.249 43.921 1.00 15.67 53 TYR B N 1
ATOM 1653 C CA . TYR B 1 55 ? 0.169 26.229 42.819 1.00 15.62 53 TYR B CA 1
ATOM 1654 C C . TYR B 1 55 ? -1.232 25.987 43.342 1.00 19.72 53 TYR B C 1
ATOM 1655 O O . TYR B 1 55 ? -1.416 25.292 44.341 1.00 18.79 53 TYR B O 1
ATOM 1664 N N . VAL B 1 56 ? -2.220 26.556 42.658 1.00 17.41 54 VAL B N 1
ATOM 1665 C CA . VAL B 1 56 ? -3.606 26.329 43.021 1.00 16.25 54 VAL B CA 1
ATOM 1666 C C . VAL B 1 56 ? -4.275 25.712 41.799 1.00 21.00 54 VAL B C 1
ATOM 1667 O O . VAL B 1 56 ? -3.818 25.895 40.664 1.00 19.86 54 VAL B O 1
ATOM 1671 N N . ALA B 1 57 ? -5.341 24.959 42.034 1.00 18.82 55 ALA B N 1
ATOM 1672 C CA . ALA B 1 57 ? -6.077 24.331 40.952 1.00 24.67 55 ALA B CA 1
ATOM 1673 C C . ALA B 1 57 ? -7.511 24.849 40.992 1.00 25.51 55 ALA B C 1
ATOM 1674 O O . ALA B 1 57 ? -8.157 24.823 42.042 1.00 27.58 55 ALA B O 1
ATOM 1676 N N . GLU B 1 58 ? -7.998 25.330 39.854 1.00 25.44 56 GLU B N 1
ATOM 1677 C CA . GLU B 1 58 ? -9.363 25.839 39.764 1.00 25.88 56 GLU B CA 1
ATOM 1678 C C . GLU B 1 58 ? -10.255 24.807 39.100 1.00 25.73 56 GLU B C 1
ATOM 1679 O O . GLU B 1 58 ? -9.839 24.132 38.161 1.00 27.88 56 GLU B O 1
ATOM 1685 N N . ASP B 1 59 ? -11.481 24.687 39.595 1.00 30.65 57 ASP B N 1
ATOM 1686 C CA . ASP B 1 59 ? -12.431 23.745 39.026 1.00 34.73 57 ASP B CA 1
ATOM 1687 C C . ASP B 1 59 ? -13.020 24.332 37.750 1.00 37.54 57 ASP B C 1
ATOM 1688 O O . ASP B 1 59 ? -12.532 25.339 37.232 1.00 34.67 57 ASP B O 1
ATOM 1693 N N . GLU B 1 60 ? -14.076 23.694 37.259 1.00 40.65 58 GLU B N 1
ATOM 1694 C CA . GLU B 1 60 ? -14.765 24.113 36.044 1.00 45.19 58 GLU B CA 1
ATOM 1695 C C . GLU B 1 60 ? -15.330 25.525 36.183 1.00 44.58 58 GLU B C 1
ATOM 1696 O O . GLU B 1 60 ? -15.322 26.307 35.231 1.00 46.94 58 GLU B O 1
ATOM 1698 N N . ASN B 1 61 ? -15.812 25.843 37.379 1.00 43.25 59 ASN B N 1
ATOM 1699 C CA . ASN B 1 61 ? -16.404 27.145 37.662 1.00 43.98 59 ASN B CA 1
ATOM 1700 C C . ASN B 1 61 ? -15.363 28.233 37.895 1.00 43.61 59 ASN B C 1
ATOM 1701 O O . ASN B 1 61 ? -15.708 29.400 38.083 1.00 44.43 59 ASN B O 1
ATOM 1706 N N . GLY B 1 62 ? -14.091 27.850 37.891 1.00 42.06 60 GLY B N 1
ATOM 1707 C CA . GLY B 1 62 ? -13.036 28.821 38.112 1.00 39.62 60 GLY B CA 1
ATOM 1708 C C . GLY B 1 62 ? -12.761 29.049 39.585 1.00 39.80 60 GLY B C 1
ATOM 1709 O O . GLY B 1 62 ? -12.162 30.051 39.962 1.00 39.94 60 GLY B O 1
ATOM 1710 N N . ASN B 1 63 ? -13.204 28.118 40.425 1.00 39.05 61 ASN B N 1
ATOM 1711 C CA . ASN B 1 63 ? -12.990 28.228 41.862 1.00 37.81 61 ASN B CA 1
ATOM 1712 C C . ASN B 1 63 ? -11.792 27.386 42.293 1.00 33.63 61 ASN B C 1
ATOM 1713 O O . ASN B 1 63 ? -11.567 26.300 41.760 1.00 34.34 61 ASN B O 1
ATOM 1718 N N . VAL B 1 64 ? -11.027 27.898 43.251 1.00 29.86 62 VAL B N 1
ATOM 1719 C CA . VAL B 1 64 ? -9.856 27.193 43.766 1.00 30.40 62 VAL B CA 1
ATOM 1720 C C . VAL B 1 64 ? -10.318 26.006 44.602 1.00 30.97 62 VAL B C 1
ATOM 1721 O O . VAL B 1 64 ? -10.911 26.179 45.670 1.00 31.09 62 VAL B O 1
ATOM 1725 N N . ALA B 1 65 ? -10.031 24.804 44.112 1.00 28.73 63 ALA B N 1
ATOM 1726 C CA . ALA B 1 65 ? -10.448 23.583 44.788 1.00 28.80 63 ALA B CA 1
ATOM 1727 C C . ALA B 1 65 ? -9.317 22.815 45.469 1.00 29.13 63 ALA B C 1
ATOM 1728 O O . ALA B 1 65 ? -9.573 21.925 46.280 1.00 30.59 63 ALA B O 1
ATOM 1730 N N . ALA B 1 66 ? -8.072 23.151 45.145 1.00 23.29 64 ALA B N 1
ATOM 1731 C CA . ALA B 1 66 ? -6.934 22.464 45.750 1.00 21.38 64 ALA B CA 1
ATOM 1732 C C . ALA B 1 66 ? -5.638 23.227 45.522 1.00 22.86 64 ALA B C 1
ATOM 1733 O O . ALA B 1 66 ? -5.592 24.179 44.740 1.00 21.32 64 ALA B O 1
ATOM 1735 N N . TRP B 1 67 ? -4.585 22.811 46.215 1.00 20.14 65 TRP B N 1
ATOM 1736 C CA . TRP B 1 67 ? -3.287 23.444 46.052 1.00 20.15 65 TRP B CA 1
ATOM 1737 C C . TRP B 1 67 ? -2.131 22.491 46.287 1.00 20.67 65 TRP B C 1
ATOM 1738 O O . TRP B 1 67 ? -2.256 21.510 47.018 1.00 22.13 65 TRP B O 1
ATOM 1749 N N . ILE B 1 68 ? -1.017 22.800 45.635 1.00 19.62 66 ILE B N 1
ATOM 1750 C CA . ILE B 1 68 ? 0.211 22.019 45.705 1.00 18.70 66 ILE B CA 1
ATOM 1751 C C . ILE B 1 68 ? 1.323 22.971 46.112 1.00 16.66 66 ILE B C 1
ATOM 1752 O O . ILE B 1 68 ? 1.542 23.992 45.467 1.00 18.22 66 ILE B O 1
ATOM 1757 N N . SER B 1 69 ? 2.034 22.637 47.180 1.00 16.67 67 SER B N 1
ATOM 1758 C CA . SER B 1 69 ? 3.116 23.487 47.651 1.00 18.83 67 SER B CA 1
ATOM 1759 C C . SER B 1 69 ? 4.466 22.775 47.628 1.00 20.88 67 SER B C 1
ATOM 1760 O O . SER B 1 69 ? 4.594 21.666 48.138 1.00 19.64 67 SER B O 1
ATOM 1763 N N . PHE B 1 70 ? 5.462 23.402 47.007 1.00 16.86 68 PHE B N 1
ATOM 1764 C CA . PHE B 1 70 ? 6.808 22.842 46.987 1.00 18.00 68 PHE B CA 1
ATOM 1765 C C . PHE B 1 70 ? 7.607 23.689 47.959 1.00 22.03 68 PHE B C 1
ATOM 1766 O O . PHE B 1 70 ? 7.563 24.915 47.894 1.00 21.62 68 PHE B O 1
ATOM 1774 N N . GLU B 1 71 ? 8.328 23.045 48.866 1.00 20.94 69 GLU B N 1
ATOM 1775 C CA . GLU B 1 71 ? 9.112 23.786 49.838 1.00 22.24 69 GLU B CA 1
ATOM 1776 C C . GLU B 1 71 ? 10.511 23.214 49.980 1.00 23.06 69 GLU B C 1
ATOM 1777 O O . GLU B 1 71 ? 10.732 22.020 49.762 1.00 18.85 69 GLU B O 1
ATOM 1783 N N . THR B 1 72 ? 11.460 24.075 50.331 1.00 22.38 70 THR B N 1
ATOM 1784 C CA . THR B 1 72 ? 12.841 23.637 50.519 1.00 22.73 70 THR B CA 1
ATOM 1785 C C . THR B 1 72 ? 12.877 22.740 51.746 1.00 22.76 70 THR B C 1
ATOM 1786 O O . THR B 1 72 ? 12.094 22.924 52.677 1.00 24.44 70 THR B O 1
ATOM 1790 N N . PHE B 1 73 ? 13.784 21.769 51.746 1.00 22.16 71 PHE B N 1
ATOM 1791 C CA . PHE B 1 73 ? 13.916 20.851 52.876 1.00 23.39 71 PHE B CA 1
ATOM 1792 C C . PHE B 1 73 ? 14.798 21.491 53.936 1.00 24.74 71 PHE B C 1
ATOM 1793 O O . PHE B 1 73 ? 14.419 21.588 55.104 1.00 24.15 71 PHE B O 1
ATOM 1801 N N . TYR B 1 74 ? 15.976 21.929 53.513 1.00 26.08 72 TYR B N 1
ATOM 1802 C CA . TYR B 1 74 ? 16.924 22.576 54.408 1.00 30.29 72 TYR B CA 1
ATOM 1803 C C . TYR B 1 74 ? 17.723 23.601 53.608 1.00 30.56 72 TYR B C 1
ATOM 1804 O O . TYR B 1 74 ? 18.290 23.284 52.557 1.00 28.15 72 TYR B O 1
ATOM 1813 N N . GLY B 1 75 ? 17.753 24.832 54.114 1.00 31.33 73 GLY B N 1
ATOM 1814 C CA . GLY B 1 75 ? 18.453 25.915 53.447 1.00 35.04 73 GLY B CA 1
ATOM 1815 C C . GLY B 1 75 ? 19.959 25.783 53.336 1.00 37.79 73 GLY B C 1
ATOM 1816 O O . GLY B 1 75 ? 20.706 26.636 53.815 1.00 39.31 73 GLY B O 1
ATOM 1817 N N . ARG B 1 76 ? 20.400 24.709 52.697 1.00 36.20 74 ARG B N 1
ATOM 1818 C CA . ARG B 1 76 ? 21.815 24.445 52.492 1.00 37.73 74 ARG B CA 1
ATOM 1819 C C . ARG B 1 76 ? 21.961 23.937 51.066 1.00 35.84 74 ARG B C 1
ATOM 1820 O O . ARG B 1 76 ? 21.194 23.079 50.627 1.00 32.68 74 ARG B O 1
ATOM 1828 N N . PRO B 1 77 ? 22.943 24.467 50.324 1.00 34.59 75 PRO B N 1
ATOM 1829 C CA . PRO B 1 77 ? 23.194 24.078 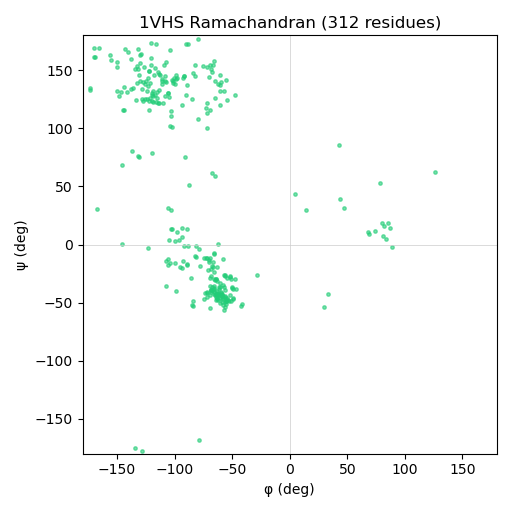48.934 1.00 32.82 75 PRO B CA 1
ATOM 1830 C C . PRO B 1 77 ? 23.211 22.572 48.682 1.00 30.18 75 PRO B C 1
ATOM 1831 O O . PRO B 1 77 ? 22.722 22.109 47.654 1.00 29.85 75 PRO B O 1
ATOM 1835 N N . ALA B 1 78 ? 23.771 21.814 49.620 1.00 28.82 76 ALA B N 1
ATOM 1836 C CA . ALA B 1 78 ? 23.852 20.362 49.479 1.00 26.20 76 ALA B CA 1
ATOM 1837 C C . ALA B 1 78 ? 22.481 19.722 49.290 1.00 21.93 76 ALA B C 1
ATOM 1838 O O . ALA B 1 78 ? 22.372 18.651 48.687 1.00 19.56 76 ALA B O 1
ATOM 1840 N N . TYR B 1 79 ? 21.442 20.377 49.799 1.00 20.04 77 TYR B N 1
ATOM 1841 C CA . TYR B 1 79 ? 20.078 19.856 49.689 1.00 19.46 77 TYR B CA 1
ATOM 1842 C C . TYR B 1 79 ? 19.249 20.537 48.604 1.00 18.32 77 TYR B C 1
ATOM 1843 O O . TYR B 1 79 ? 18.040 20.361 48.562 1.00 18.04 77 TYR B O 1
ATOM 1852 N N . ASN B 1 80 ? 19.890 21.296 47.719 1.00 19.64 78 ASN B N 1
ATOM 1853 C CA . ASN B 1 80 ? 19.152 22.013 46.674 1.00 21.37 78 ASN B CA 1
ATOM 1854 C C . ASN B 1 80 ? 18.264 21.186 45.748 1.00 20.55 78 ASN B C 1
ATOM 1855 O O . ASN B 1 80 ? 17.295 21.708 45.202 1.00 21.61 78 ASN B O 1
ATOM 1860 N N . LYS B 1 81 ? 18.591 19.911 45.559 1.00 18.62 79 LYS B N 1
ATOM 1861 C CA . LYS B 1 81 ? 17.786 19.052 44.693 1.00 18.16 79 LYS B CA 1
ATOM 1862 C C . LYS B 1 81 ? 16.733 18.287 45.494 1.00 15.76 79 LYS B C 1
ATOM 1863 O O . LYS B 1 81 ? 16.036 17.426 44.959 1.00 18.22 79 LYS B O 1
ATOM 1869 N N . THR B 1 82 ? 16.617 18.600 46.779 1.00 14.02 80 THR B N 1
ATOM 1870 C CA . THR B 1 82 ? 15.640 17.931 47.623 1.00 14.37 80 THR B CA 1
ATOM 1871 C C . THR B 1 82 ? 14.570 18.901 48.082 1.00 14.72 80 THR B C 1
ATOM 1872 O O . THR B 1 82 ? 14.865 20.003 48.548 1.00 17.49 80 THR B O 1
ATOM 1876 N N . ALA B 1 83 ? 13.317 18.483 47.956 1.00 14.52 81 ALA B N 1
ATOM 1877 C CA . ALA B 1 83 ? 12.211 19.335 48.339 1.00 12.53 81 ALA B CA 1
ATOM 1878 C C . ALA B 1 83 ? 11.086 18.548 48.965 1.00 14.79 81 ALA B C 1
ATOM 1879 O O . ALA B 1 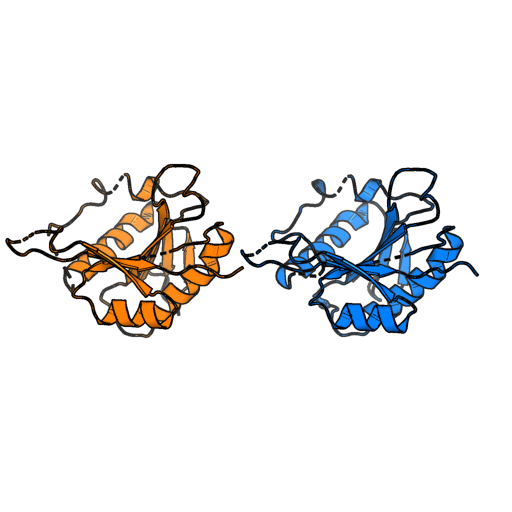83 ? 11.060 17.320 48.923 1.00 15.42 81 ALA B O 1
ATOM 1881 N N . GLU B 1 84 ? 10.152 19.277 49.555 1.00 14.76 82 GLU B N 1
ATOM 1882 C CA . GLU B 1 84 ? 8.998 18.675 50.184 1.00 14.17 82 GLU B CA 1
ATOM 1883 C C . GLU B 1 84 ? 7.788 19.106 49.374 1.00 17.15 82 GLU B C 1
ATOM 1884 O O . GLU B 1 84 ? 7.770 20.204 48.811 1.00 19.18 82 GLU B O 1
ATOM 1890 N N . VAL B 1 85 ? 6.794 18.238 49.286 1.00 15.43 83 VAL B N 1
ATOM 1891 C CA . VAL B 1 85 ? 5.570 18.576 48.566 1.00 16.11 83 VAL B CA 1
ATOM 1892 C C . VAL B 1 85 ? 4.383 18.325 49.481 1.00 17.01 83 VAL B C 1
ATOM 1893 O O . VAL B 1 85 ? 4.358 17.353 50.238 1.00 16.40 83 VAL B O 1
ATOM 1897 N N . SER B 1 86 ? 3.414 19.228 49.434 1.00 17.14 84 SER B N 1
ATOM 1898 C CA . SER B 1 86 ? 2.204 19.111 50.230 1.00 20.55 84 SER B CA 1
ATOM 1899 C C . SER B 1 86 ? 1.039 19.388 49.287 1.00 22.18 84 SER B C 1
ATOM 1900 O O . SER B 1 86 ? 1.125 20.270 48.426 1.00 20.91 84 SER B O 1
ATOM 1903 N N . ILE B 1 87 ? -0.025 18.606 49.438 1.00 18.59 85 ILE B N 1
ATOM 1904 C CA . ILE B 1 87 ? -1.216 18.721 48.607 1.00 22.66 85 ILE B CA 1
ATOM 1905 C C . ILE B 1 87 ? -2.474 18.705 49.468 1.00 26.50 85 ILE B C 1
ATOM 1906 O O . ILE B 1 87 ? -2.694 17.781 50.259 1.00 20.76 85 ILE B O 1
ATOM 1911 N N . TYR B 1 88 ? -3.296 19.738 49.316 1.00 25.41 86 TYR B N 1
ATOM 1912 C CA . TYR B 1 88 ? -4.540 19.845 50.064 1.00 28.16 86 TYR B CA 1
ATOM 1913 C C . TYR B 1 88 ? -5.701 20.025 49.094 1.00 31.86 86 TYR B C 1
ATOM 1914 O O . TYR B 1 88 ? -5.583 20.729 48.085 1.00 26.77 86 TYR B O 1
ATOM 1923 N N . ILE B 1 89 ? -6.817 19.371 49.398 1.00 32.83 87 ILE B N 1
ATOM 1924 C CA . ILE B 1 89 ? -8.000 19.433 48.551 1.00 38.54 87 ILE B CA 1
ATOM 1925 C C . ILE B 1 89 ? -9.189 19.947 49.356 1.00 43.37 87 ILE B C 1
ATOM 1926 O O . ILE B 1 89 ? -9.267 19.733 50.567 1.00 43.61 87 ILE B O 1
ATOM 1931 N N . ASP B 1 90 ? -10.109 20.634 48.686 1.00 48.44 88 ASP B N 1
ATOM 1932 C CA . ASP B 1 90 ? -11.282 21.185 49.358 1.00 53.89 88 ASP B CA 1
ATOM 1933 C C . ASP B 1 90 ? -12.191 20.076 49.876 1.00 56.14 88 ASP B C 1
ATOM 1934 O O . ASP B 1 90 ? -12.154 18.947 49.386 1.00 54.95 88 ASP B O 1
ATOM 1939 N N . GLU B 1 91 ? -13.007 20.412 50.868 1.00 60.51 89 GLU B N 1
ATOM 1940 C CA . GLU B 1 91 ? -13.934 19.461 51.468 1.00 63.90 89 GLU B CA 1
ATOM 1941 C C . GLU B 1 91 ? -14.945 18.952 50.446 1.00 65.77 89 GLU B C 1
ATOM 1942 O O . GLU B 1 91 ? -15.330 17.783 50.469 1.00 66.03 89 GLU B O 1
ATOM 1944 N N . ALA B 1 92 ? -15.364 19.835 49.545 1.00 67.92 90 ALA B N 1
ATOM 1945 C CA . ALA B 1 92 ? -16.347 19.493 48.525 1.00 69.56 90 ALA B CA 1
ATOM 1946 C C . ALA B 1 92 ? -15.776 18.776 47.304 1.00 70.55 90 ALA B C 1
ATOM 1947 O O . ALA B 1 92 ? -16.519 18.418 46.391 1.00 71.67 90 ALA B O 1
ATOM 1949 N N . CYS B 1 93 ? -14.464 18.566 47.279 1.00 70.27 91 CYS B N 1
ATOM 1950 C CA . CYS B 1 93 ? -13.844 17.886 46.147 1.00 70.20 91 CYS B CA 1
ATOM 1951 C C . CYS B 1 93 ? -13.068 16.643 46.565 1.00 69.72 91 CYS B C 1
ATOM 1952 O O . CYS B 1 93 ? -12.538 15.918 45.722 1.00 69.09 91 CYS B O 1
ATOM 1955 N N . ARG B 1 94 ? -13.010 16.397 47.869 1.00 69.56 92 ARG B N 1
ATOM 1956 C CA . ARG B 1 94 ? -12.301 15.238 48.392 1.00 68.92 92 ARG B CA 1
ATOM 1957 C C . ARG B 1 94 ? -13.070 13.962 48.070 1.00 68.69 92 ARG B C 1
ATOM 1958 O O . ARG B 1 94 ? -14.040 13.624 48.748 1.00 68.83 92 ARG B O 1
ATOM 1960 N N . GLY B 1 95 ? -12.634 13.260 47.028 1.00 67.97 93 GLY B N 1
ATOM 1961 C CA . GLY B 1 95 ? -13.295 12.028 46.640 1.00 66.45 93 GLY B CA 1
ATOM 1962 C C . GLY B 1 95 ? -13.725 12.009 45.185 1.00 65.10 93 GLY B C 1
ATOM 1963 O O . GLY B 1 95 ? -14.917 11.913 44.888 1.00 65.94 93 GLY B O 1
ATOM 1964 N N . LYS B 1 96 ? -12.758 12.098 44.276 1.00 62.50 94 LYS B N 1
ATOM 1965 C CA . LYS B 1 96 ? -13.049 12.088 42.847 1.00 59.59 94 LYS B CA 1
ATOM 1966 C C . LYS B 1 96 ? -11.779 11.891 42.025 1.00 57.98 94 LYS B C 1
ATOM 1967 O O . LYS B 1 96 ? -11.673 12.388 40.903 1.00 58.70 94 LYS B O 1
ATOM 1969 N N . GLY B 1 97 ? -10.818 11.165 42.587 1.00 54.99 95 GLY B N 1
ATOM 1970 C CA . GLY B 1 97 ? -9.572 10.921 41.883 1.00 50.12 95 GLY B CA 1
ATOM 1971 C C . GLY B 1 97 ? -8.741 12.181 41.735 1.00 46.98 95 GLY B C 1
ATOM 1972 O O . GLY B 1 97 ? -7.739 12.197 41.018 1.00 46.31 95 GLY B O 1
ATOM 1973 N N . VAL B 1 98 ? -9.164 13.241 42.416 1.00 43.69 96 VAL B N 1
ATOM 1974 C CA . VAL B 1 98 ? -8.462 14.515 42.368 1.00 40.65 96 VAL B CA 1
ATOM 1975 C C . VAL B 1 98 ? -7.063 14.376 42.963 1.00 36.62 96 VAL B C 1
ATOM 197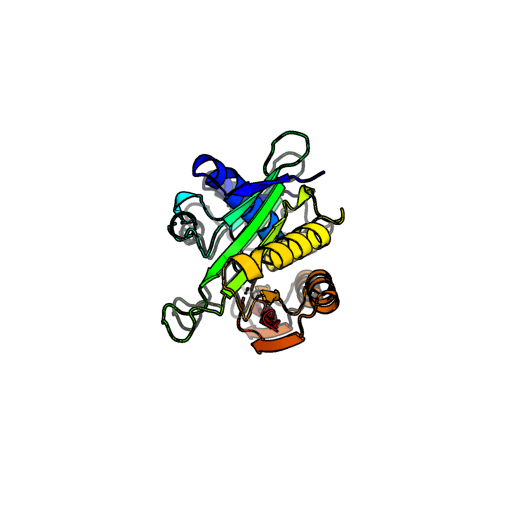6 O O . VAL B 1 98 ? -6.079 14.819 42.372 1.00 35.03 96 VAL B O 1
ATOM 1980 N N . GLY B 1 99 ? -6.984 13.758 44.135 1.00 35.64 97 GLY B N 1
ATOM 1981 C CA . GLY B 1 99 ? -5.703 13.575 44.787 1.00 30.87 97 GLY B CA 1
ATOM 1982 C C . GLY B 1 99 ? -4.678 12.953 43.864 1.00 26.85 97 GLY B C 1
ATOM 1983 O O . GLY B 1 99 ? -3.558 13.442 43.748 1.00 25.42 97 GLY B O 1
ATOM 1984 N N . SER B 1 100 ? -5.064 11.875 43.190 1.00 26.94 98 SER B N 1
ATOM 1985 C CA . SER B 1 100 ? -4.149 11.189 42.286 1.00 28.14 98 SER B CA 1
ATOM 1986 C C . SER B 1 100 ? -3.733 12.075 41.121 1.00 26.12 98 SER B C 1
ATOM 1987 O O . SER B 1 100 ? -2.575 12.065 40.712 1.00 25.60 98 SER B O 1
ATOM 1990 N N . TYR B 1 101 ? -4.682 12.834 40.583 1.00 28.30 99 TYR B N 1
ATOM 1991 C CA . TYR B 1 101 ? -4.401 13.736 39.471 1.00 31.32 99 TYR B CA 1
ATOM 1992 C C . TYR B 1 101 ? -3.398 14.798 39.906 1.00 27.61 99 TYR B C 1
ATOM 1993 O O . TYR B 1 101 ? -2.425 15.085 39.205 1.00 29.66 99 TYR B O 1
ATOM 2002 N N . LEU B 1 102 ? -3.652 15.381 41.070 1.00 27.21 100 LEU B N 1
ATOM 2003 C CA . LEU B 1 102 ? -2.791 16.420 41.620 1.00 24.20 100 LEU B CA 1
ATOM 2004 C C . LEU B 1 102 ? -1.384 15.928 41.922 1.00 22.86 100 LEU B C 1
ATOM 2005 O O . LEU B 1 102 ? -0.408 16.626 41.657 1.00 21.02 100 LEU B O 1
ATOM 2010 N N . LEU B 1 103 ? -1.270 14.734 42.489 1.00 21.28 101 LEU B N 1
ATOM 2011 C CA . LEU B 1 103 ? 0.052 14.204 42.783 1.00 18.31 101 LEU B CA 1
ATOM 2012 C C . LEU B 1 103 ? 0.754 13.912 41.459 1.00 19.20 101 LEU B C 1
ATOM 2013 O O . LEU B 1 103 ? 1.960 14.118 41.324 1.00 16.82 101 LEU B O 1
ATOM 2018 N N . GLN B 1 104 ? -0.005 13.452 40.466 1.00 19.71 102 GLN B N 1
ATOM 2019 C CA . GLN B 1 104 ? 0.579 13.164 39.161 1.00 21.21 102 GLN B CA 1
ATOM 2020 C C . GLN B 1 104 ? 1.156 14.455 38.576 1.00 20.83 102 GLN B C 1
ATOM 2021 O O . GLN B 1 104 ? 2.259 14.470 38.028 1.00 19.20 102 GLN B O 1
ATOM 2027 N N . GLU B 1 105 ? 0.406 15.543 38.707 1.00 22.08 103 GLU B N 1
ATOM 2028 C CA . GLU B 1 105 ? 0.856 16.827 38.192 1.00 23.08 103 GLU B CA 1
ATOM 2029 C C . GLU B 1 105 ? 2.052 17.355 38.972 1.00 21.41 103 GLU B C 1
ATOM 2030 O O . GLU B 1 105 ? 2.976 17.915 38.387 1.00 21.34 103 GLU B O 1
ATOM 2036 N N . ALA B 1 106 ? 2.041 17.173 40.287 1.00 20.26 104 ALA B N 1
ATOM 2037 C CA . ALA B 1 106 ? 3.161 17.636 41.105 1.00 19.64 104 ALA B CA 1
ATOM 2038 C C . ALA B 1 106 ? 4.423 16.931 40.627 1.00 18.14 104 ALA B C 1
ATOM 2039 O O . ALA B 1 106 ? 5.474 17.547 40.489 1.00 16.33 104 ALA B O 1
ATOM 2041 N N . LEU B 1 107 ? 4.302 15.634 40.349 1.00 16.50 105 LEU B N 1
ATOM 2042 C CA . LEU B 1 107 ? 5.432 14.833 39.892 1.00 17.46 105 LEU B CA 1
ATOM 2043 C C . LEU B 1 107 ? 5.911 15.199 38.484 1.00 18.00 105 LEU B C 1
ATOM 2044 O O . LEU B 1 107 ? 7.083 15.019 38.156 1.00 18.47 105 LEU B O 1
ATOM 2049 N N . ARG B 1 108 ? 5.006 15.715 37.659 1.00 18.92 106 ARG B N 1
ATOM 2050 C CA . ARG B 1 108 ? 5.364 16.130 36.308 1.00 20.26 106 ARG B CA 1
ATOM 2051 C C . ARG B 1 108 ? 6.164 17.424 36.405 1.00 18.60 106 ARG B C 1
ATOM 2052 O O . ARG B 1 108 ? 7.166 17.602 35.720 1.00 20.10 106 ARG B O 1
ATOM 2060 N N . ILE B 1 109 ? 5.714 18.309 37.289 1.00 18.55 107 ILE B N 1
ATOM 2061 C CA . ILE B 1 109 ? 6.342 19.609 37.505 1.00 20.93 107 ILE B CA 1
ATOM 2062 C C . ILE B 1 109 ? 7.693 19.574 38.221 1.00 19.93 107 ILE B C 1
ATOM 2063 O O . ILE B 1 109 ? 8.622 20.296 37.847 1.00 19.61 107 ILE B O 1
ATOM 2068 N N . ALA B 1 110 ? 7.798 18.731 39.243 1.00 17.14 108 ALA B N 1
ATOM 2069 C CA . ALA B 1 110 ? 9.015 18.628 40.051 1.00 16.67 108 ALA B CA 1
ATOM 2070 C C . ALA B 1 110 ? 10.345 18.646 39.300 1.00 15.78 108 ALA B C 1
ATOM 2071 O O . ALA B 1 110 ? 11.229 19.440 39.621 1.00 16.39 108 ALA B O 1
ATOM 2073 N N . PRO B 1 111 ? 10.518 17.768 38.295 1.00 18.18 109 PRO B N 1
ATOM 2074 C CA . PRO B 1 111 ? 11.784 17.756 37.558 1.00 19.08 109 PRO B CA 1
ATOM 2075 C C . PRO B 1 111 ? 12.109 19.107 36.927 1.00 22.41 109 PRO B C 1
ATOM 2076 O O . PRO B 1 111 ? 13.275 19.502 36.846 1.00 22.96 109 PRO B O 1
ATOM 2080 N N . ASN B 1 112 ? 11.071 19.809 36.482 1.00 23.31 110 ASN B N 1
ATOM 2081 C CA . ASN B 1 112 ? 11.242 21.112 35.848 1.00 25.14 110 ASN B CA 1
AT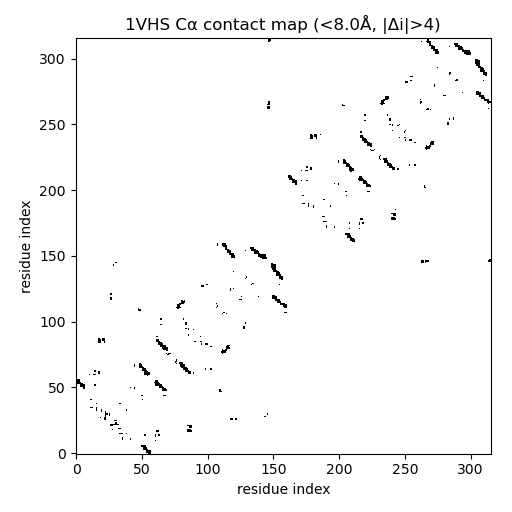OM 2082 C C . ASN B 1 112 ? 11.741 22.155 36.842 1.00 23.99 110 ASN B C 1
ATOM 2083 O O . ASN B 1 112 ? 12.262 23.198 36.448 1.00 24.33 110 ASN B O 1
ATOM 2088 N N . LEU B 1 113 ? 11.584 21.866 38.130 1.00 20.75 111 LEU B N 1
ATOM 2089 C CA . LEU B 1 113 ? 12.017 22.772 39.192 1.00 19.16 111 LEU B CA 1
ATOM 2090 C C . LEU B 1 113 ? 13.406 22.388 39.709 1.00 21.09 111 LEU B C 1
ATOM 2091 O O . LEU B 1 113 ? 13.910 22.986 40.662 1.00 21.89 111 LEU B O 1
ATOM 2096 N N . GLY B 1 114 ? 14.019 21.388 39.078 1.00 18.97 112 GLY B N 1
ATOM 2097 C CA . GLY B 1 114 ? 15.337 20.940 39.494 1.00 19.06 112 GLY B CA 1
ATOM 2098 C C . GLY B 1 114 ? 15.319 20.025 40.710 1.00 18.75 112 GLY B C 1
ATOM 2099 O O . GLY B 1 114 ? 16.341 19.838 41.370 1.00 20.35 112 GLY B O 1
ATOM 2100 N N . ILE B 1 115 ? 14.163 19.441 40.999 1.00 17.48 113 ILE B N 1
ATOM 2101 C CA . ILE B 1 115 ? 14.005 18.549 42.148 1.00 16.23 113 ILE B CA 1
ATOM 2102 C C . ILE B 1 115 ? 14.293 17.097 41.785 1.00 17.07 113 ILE B C 1
ATOM 2103 O O . ILE B 1 115 ? 13.745 16.577 40.817 1.00 17.61 113 ILE B O 1
ATOM 2108 N N . ARG B 1 116 ? 15.154 16.447 42.564 1.00 18.02 114 ARG B N 1
ATOM 2109 C CA . ARG B 1 116 ? 15.496 15.045 42.324 1.00 19.66 114 ARG B CA 1
ATOM 2110 C C . ARG B 1 116 ? 14.869 14.143 43.377 1.00 17.72 114 ARG B C 1
ATOM 2111 O O . ARG B 1 116 ? 14.472 13.009 43.095 1.00 18.31 114 ARG B O 1
ATOM 2119 N N . SER B 1 117 ? 14.797 14.648 44.602 1.00 14.97 115 SER B N 1
ATOM 2120 C CA . SER B 1 117 ? 14.209 13.883 45.696 1.00 15.87 115 SER B CA 1
ATOM 2121 C C . SER B 1 117 ? 13.052 14.686 46.263 1.00 14.92 115 SER B C 1
ATOM 2122 O O . SER B 1 117 ? 13.209 15.844 46.651 1.00 15.25 115 SER B O 1
ATOM 2125 N N . LEU B 1 118 ? 11.891 14.054 46.319 1.00 13.33 116 LEU B N 1
ATOM 2126 C CA . LEU B 1 118 ? 10.697 14.705 46.816 1.00 13.94 116 LEU B CA 1
ATOM 2127 C C . LEU B 1 118 ? 10.150 13.953 48.016 1.00 15.13 116 LEU B C 1
ATOM 2128 O O . LEU B 1 118 ? 9.948 12.735 47.961 1.00 20.07 116 LEU B O 1
ATOM 2141 N N . ALA B 1 120 ? 7.198 13.805 51.293 1.00 16.96 118 ALA B N 1
ATOM 2142 C CA . ALA B 1 120 ? 5.859 14.189 51.699 1.00 18.81 118 ALA B CA 1
ATOM 2143 C C . ALA B 1 120 ? 5.726 13.823 53.172 1.00 18.01 118 ALA B C 1
ATOM 2144 O O . ALA B 1 120 ? 6.106 12.730 53.577 1.00 18.37 118 ALA B O 1
ATOM 2146 N N . PHE B 1 121 ? 5.208 14.753 53.966 1.00 17.76 119 PHE B N 1
ATOM 2147 C CA . PHE B 1 121 ? 5.024 14.545 55.402 1.00 21.60 119 PHE B CA 1
ATOM 2148 C C . PHE B 1 121 ? 3.557 14.264 55.657 1.00 23.23 119 PHE B C 1
ATOM 2149 O O . PHE B 1 121 ? 2.709 15.130 55.446 1.00 25.40 119 PHE B O 1
ATOM 2157 N N . ILE B 1 122 ? 3.256 13.056 56.119 1.00 21.42 120 ILE B N 1
ATOM 2158 C CA . ILE B 1 122 ? 1.876 12.684 56.372 1.00 25.51 120 ILE B CA 1
ATOM 2159 C C . ILE B 1 122 ? 1.657 12.177 57.787 1.00 25.80 120 ILE B C 1
ATOM 2160 O O . ILE B 1 122 ? 2.482 11.443 58.327 1.00 24.01 120 ILE B O 1
ATOM 2165 N N . PHE B 1 123 ? 0.558 12.591 58.406 1.00 29.78 121 PHE B N 1
ATOM 2166 C CA . PHE B 1 123 ? 0.253 12.080 59.736 1.00 35.23 121 PHE B CA 1
ATOM 2167 C C . PHE B 1 123 ? 0.118 10.571 59.536 1.00 36.87 121 PHE B C 1
ATOM 2168 O O . PHE B 1 123 ? -0.556 10.124 58.606 1.00 37.85 121 PHE B O 1
ATOM 2176 N N . GLY B 1 124 ? 0.771 9.785 60.386 1.00 37.83 122 GLY B N 1
ATOM 2177 C CA . GLY B 1 124 ? 0.687 8.343 60.249 1.00 38.75 122 GLY B CA 1
ATOM 2178 C C . GLY B 1 124 ? -0.741 7.826 60.156 1.00 38.84 122 GLY B C 1
ATOM 2179 O O . GLY B 1 124 ? -1.000 6.801 59.516 1.00 40.66 122 GLY B O 1
ATOM 2180 N N . HIS B 1 125 ? -1.672 8.538 60.787 1.00 37.03 123 HIS B N 1
ATOM 2181 C CA . HIS B 1 125 ? -3.078 8.135 60.785 1.00 34.21 123 HIS B CA 1
ATOM 2182 C C . HIS B 1 125 ? -3.862 8.665 59.592 1.00 32.30 123 HIS B C 1
ATOM 2183 O O . HIS B 1 125 ? -4.924 9.273 59.748 1.00 35.99 123 HIS B O 1
ATOM 2195 N N . ASN B 1 126 ? -3.328 8.437 58.400 1.00 28.90 124 ASN B N 1
ATOM 2196 C CA . ASN B 1 126 ? -3.980 8.864 57.171 1.00 28.07 124 ASN B CA 1
ATOM 2197 C C . ASN B 1 126 ? -3.666 7.810 56.113 1.00 27.72 124 ASN B C 1
ATOM 2198 O O . ASN B 1 126 ? -2.920 8.064 55.167 1.00 24.59 124 ASN B O 1
ATOM 2203 N N . LYS B 1 127 ? -4.231 6.622 56.294 1.00 29.30 125 LYS B N 1
ATOM 2204 C CA . LYS B 1 127 ? -3.999 5.518 55.374 1.00 29.74 125 LYS B CA 1
ATOM 2205 C C . LYS B 1 127 ? -4.351 5.850 53.930 1.00 29.19 125 LYS B C 1
ATOM 2206 O O . LYS B 1 127 ? -3.647 5.437 53.010 1.00 26.94 125 LYS B O 1
ATOM 2212 N N . PRO B 1 128 ? -5.452 6.587 53.709 1.00 28.08 126 PRO B N 1
ATOM 2213 C CA . PRO B 1 128 ? -5.844 6.949 52.342 1.00 26.14 126 PRO B CA 1
ATOM 2214 C C . PRO B 1 128 ? -4.725 7.684 51.606 1.00 24.98 126 PRO B C 1
ATOM 2215 O O . PRO B 1 128 ? -4.429 7.391 50.447 1.00 21.76 126 PRO B O 1
ATOM 2219 N N . SER B 1 129 ? -4.102 8.639 52.291 1.00 22.47 127 SER B N 1
ATOM 2220 C CA . SER B 1 129 ? -3.017 9.410 51.702 1.00 20.72 127 SER B CA 1
ATOM 2221 C C . SER B 1 129 ? -1.783 8.537 51.509 1.00 16.76 127 SER B C 1
ATOM 2222 O O . SER B 1 129 ? -1.127 8.603 50.475 1.00 17.54 127 SER B O 1
ATOM 2226 N N . LEU B 1 130 ? -1.468 7.722 52.509 1.00 17.55 128 LEU B N 1
ATOM 2227 C CA . LEU B 1 130 ? -0.315 6.837 52.418 1.00 17.95 128 LEU B CA 1
ATOM 2228 C C . LEU B 1 130 ? -0.442 5.970 51.162 1.00 19.05 128 LEU B C 1
ATOM 2229 O O . LEU B 1 130 ? 0.506 5.837 50.388 1.00 17.81 128 LEU B O 1
ATOM 2237 N N . LYS B 1 131 ? -1.623 5.393 50.956 1.00 22.18 129 LYS B N 1
ATOM 2238 C CA . LYS B 1 131 ? -1.844 4.543 49.789 1.00 21.76 129 LYS B CA 1
ATOM 2239 C C . LYS B 1 131 ? -1.648 5.318 48.489 1.00 20.71 129 LYS B C 1
ATOM 2240 O O . LYS B 1 131 ? -1.007 4.828 47.565 1.00 19.73 129 LYS B O 1
ATOM 2242 N N . LEU B 1 132 ? -2.218 6.517 48.417 1.00 20.12 130 LEU B N 1
ATOM 2243 C CA . LEU B 1 132 ? -2.098 7.354 47.229 1.00 20.54 130 LEU B CA 1
ATOM 2244 C C . LEU B 1 132 ? -0.635 7.586 46.850 1.00 19.71 130 LEU B C 1
ATOM 2245 O O . LEU B 1 132 ? -0.241 7.382 45.703 1.00 16.77 130 LEU B O 1
ATOM 2250 N N . PHE B 1 133 ? 0.172 8.018 47.813 1.00 18.48 131 PHE B N 1
ATOM 2251 C CA . PHE B 1 133 ? 1.583 8.258 47.537 1.00 16.15 131 PHE B CA 1
ATOM 2252 C C . PHE B 1 133 ? 2.348 6.988 47.189 1.00 14.51 131 PHE B C 1
ATOM 2253 O O . PHE B 1 133 ? 3.218 7.007 46.325 1.00 16.25 131 PHE B O 1
ATOM 2261 N N . GLU B 1 134 ? 2.014 5.882 47.849 1.00 15.80 132 GLU B N 1
ATOM 2262 C CA . GLU B 1 134 ? 2.687 4.620 47.577 1.00 22.02 132 GLU B CA 1
ATOM 2263 C C . GLU B 1 134 ? 2.446 4.156 46.144 1.00 18.59 132 GLU B C 1
ATOM 2264 O O . GLU B 1 134 ? 3.306 3.518 45.550 1.00 20.58 132 GLU B O 1
ATOM 2270 N N . LYS B 1 135 ? 1.282 4.480 45.591 1.00 19.62 133 LYS B N 1
ATOM 2271 C CA . LYS B 1 135 ? 0.970 4.094 44.215 1.00 19.64 133 LYS B CA 1
ATOM 2272 C C . LYS B 1 135 ? 1.809 4.906 43.240 1.00 19.38 133 LYS B C 1
ATOM 2273 O O . LYS B 1 135 ? 2.009 4.500 42.098 1.00 17.69 133 LYS B O 1
ATOM 2279 N N . HIS B 1 136 ? 2.294 6.057 43.698 1.00 16.35 134 HIS B N 1
ATOM 2280 C CA . HIS B 1 136 ? 3.106 6.920 42.850 1.00 18.37 134 HIS B CA 1
ATOM 2281 C C . HIS B 1 136 ? 4.601 6.850 43.142 1.00 17.75 134 HIS B C 1
ATOM 2282 O O . HIS B 1 136 ? 5.335 7.820 42.949 1.00 17.79 134 HIS B O 1
ATOM 2289 N N . GLY B 1 137 ? 5.041 5.691 43.616 1.00 16.90 135 GLY B N 1
ATOM 2290 C CA . GLY B 1 137 ? 6.451 5.474 43.867 1.00 17.88 135 GLY B CA 1
ATOM 2291 C C . GLY B 1 137 ? 7.090 5.989 45.141 1.00 13.25 135 GLY B C 1
ATOM 2292 O O . GLY B 1 137 ? 8.309 5.929 45.257 1.00 15.52 135 GLY B O 1
ATOM 2293 N N . PHE B 1 138 ? 6.307 6.511 46.076 1.00 12.51 136 PHE B N 1
ATOM 2294 C CA . PHE B 1 138 ? 6.886 6.984 47.335 1.00 12.47 136 PHE B CA 1
ATOM 2295 C C . PHE B 1 138 ? 7.024 5.802 48.275 1.00 13.50 136 PHE B C 1
ATOM 2296 O O . PHE B 1 138 ? 6.217 4.876 48.235 1.00 15.86 136 PHE B O 1
ATOM 2304 N N . ALA B 1 139 ? 8.046 5.829 49.122 1.00 12.99 137 ALA B N 1
ATOM 2305 C CA . ALA B 1 139 ? 8.245 4.757 50.102 1.00 15.51 137 ALA B CA 1
ATOM 2306 C C . ALA B 1 139 ? 8.446 5.415 51.461 1.00 16.84 137 ALA B C 1
ATOM 2307 O O . ALA B 1 139 ? 8.863 6.570 51.532 1.00 13.10 137 ALA B O 1
ATOM 2309 N N . GLU B 1 140 ? 8.165 4.688 52.540 1.00 15.29 138 GLU B N 1
ATOM 2310 C CA . GLU B 1 140 ? 8.348 5.269 53.865 1.00 16.73 138 GLU B CA 1
ATOM 2311 C C . GLU B 1 140 ? 9.840 5.403 54.163 1.00 16.98 138 GLU B C 1
ATOM 2312 O O . GLU B 1 140 ? 10.583 4.423 54.137 1.00 18.71 138 GLU B O 1
ATOM 2318 N N . TRP B 1 141 ? 10.279 6.628 54.429 1.00 14.48 139 TRP B N 1
ATOM 2319 C CA . TRP B 1 141 ? 11.681 6.884 54.743 1.00 15.21 139 TRP B CA 1
ATOM 2320 C C . TRP B 1 141 ? 11.870 7.156 56.232 1.00 14.92 139 TRP B C 1
ATOM 2321 O O . TRP B 1 141 ? 12.992 7.085 56.756 1.00 14.50 139 TRP B O 1
ATOM 2332 N N . GLY B 1 142 ? 10.781 7.476 56.918 1.00 14.34 140 GLY B N 1
ATOM 2333 C CA . GLY B 1 142 ? 10.899 7.741 58.340 1.00 17.24 140 GLY B CA 1
ATOM 2334 C C . GLY B 1 142 ? 9.590 7.868 59.086 1.00 14.67 140 GLY B C 1
ATOM 2335 O O . GLY B 1 142 ? 8.531 8.078 58.495 1.00 14.29 140 GLY B O 1
ATOM 2336 N N . LEU B 1 143 ? 9.668 7.729 60.403 1.00 12.86 141 LEU B N 1
ATOM 2337 C CA . LEU B 1 143 ? 8.498 7.857 61.252 1.00 11.12 141 LEU B CA 1
ATOM 2338 C C . LEU B 1 143 ? 8.967 8.503 62.553 1.00 12.28 141 LEU B C 1
ATOM 2339 O O . LEU B 1 143 ? 9.790 7.933 63.287 1.00 13.40 141 LEU B O 1
ATOM 2344 N N . PHE B 1 144 ? 8.455 9.700 62.811 1.00 14.63 142 PHE B N 1
ATOM 2345 C CA . PHE B 1 144 ? 8.783 10.468 64.012 1.00 15.72 142 PHE B CA 1
ATOM 2346 C C . PHE B 1 144 ? 7.578 10.285 64.932 1.00 17.01 142 PHE B C 1
ATOM 2347 O O . PHE B 1 144 ? 6.545 10.934 64.757 1.00 13.94 142 PHE B O 1
ATOM 2355 N N . PRO B 1 145 ? 7.701 9.386 65.926 1.00 17.48 143 PRO B N 1
ATOM 2356 C CA . PRO B 1 145 ? 6.661 9.046 66.901 1.00 18.92 143 PRO B CA 1
ATOM 2357 C C . PRO B 1 145 ? 6.118 10.126 67.822 1.00 21.37 143 PRO B C 1
ATOM 2358 O O . PRO B 1 145 ? 6.854 10.722 68.616 1.00 20.32 143 PRO B O 1
ATOM 2362 N N . GLY B 1 146 ? 4.811 10.353 67.702 1.00 19.63 144 GLY B N 1
ATOM 2363 C CA . GLY B 1 146 ? 4.117 11.334 68.519 1.00 23.71 144 GLY B CA 1
ATOM 2364 C C . GLY B 1 146 ? 4.798 12.675 68.716 1.00 24.44 144 GLY B C 1
ATOM 2365 O O . GLY B 1 146 ? 4.727 13.244 69.808 1.00 23.38 144 GLY B O 1
ATOM 2366 N N . ILE B 1 147 ? 5.434 13.202 67.672 1.00 19.91 145 ILE B N 1
ATOM 2367 C CA . ILE B 1 147 ? 6.122 14.482 67.804 1.00 19.80 145 ILE B CA 1
ATOM 2368 C C . ILE B 1 147 ? 5.179 15.666 67.670 1.00 20.52 145 ILE B C 1
ATOM 2369 O O . ILE B 1 147 ? 5.563 16.805 67.927 1.00 20.21 145 ILE B O 1
ATOM 2374 N N . ALA B 1 148 ? 3.943 15.396 67.262 1.00 20.54 146 ALA B N 1
ATOM 2375 C CA . ALA B 1 148 ? 2.942 16.442 67.144 1.00 23.93 146 ALA B CA 1
ATOM 2376 C C . ALA B 1 148 ? 1.908 16.178 68.236 1.00 25.71 146 ALA B C 1
ATOM 2377 O O . ALA B 1 148 ? 1.540 15.030 68.481 1.00 25.03 146 ALA B O 1
ATOM 2379 N N . GLU B 1 149 ? 1.456 17.231 68.910 1.00 30.48 147 GLU B N 1
ATOM 2380 C CA . GLU B 1 149 ? 0.461 17.066 69.965 1.00 33.24 147 GLU B CA 1
ATOM 2381 C C . GLU B 1 149 ? -0.690 18.048 69.827 1.00 35.76 147 GLU B C 1
ATOM 2382 O O . GLU B 1 149 ? -0.481 19.241 69.607 1.00 35.70 147 GLU B O 1
ATOM 2396 N N . ASP B 1 151 ? -4.768 18.633 71.602 1.00 38.62 149 ASP B N 1
ATOM 2397 C CA . ASP B 1 151 ? -5.834 18.219 72.509 1.00 37.43 149 ASP B CA 1
ATOM 2398 C C . ASP B 1 151 ? -5.426 17.024 73.361 1.00 36.76 149 ASP B C 1
ATOM 2399 O O . ASP B 1 151 ? -6.202 16.081 73.538 1.00 36.20 149 ASP B O 1
ATOM 2404 N N . GLY B 1 152 ? -4.206 17.060 73.884 1.00 32.70 150 GLY B N 1
ATOM 2405 C CA . GLY B 1 152 ? -3.741 15.968 74.719 1.00 31.49 150 GLY B CA 1
ATOM 2406 C C . GLY B 1 152 ? -3.538 14.665 73.972 1.00 29.34 150 GLY B C 1
ATOM 2407 O O . GLY B 1 152 ? -3.344 13.616 74.585 1.00 29.16 150 GLY B O 1
ATOM 2408 N N . LYS B 1 153 ? -3.592 14.726 72.645 1.00 31.44 151 LYS B N 1
ATOM 2409 C CA . LYS B 1 153 ? -3.395 13.543 71.814 1.00 28.70 151 LYS B CA 1
ATOM 2410 C C . LYS B 1 153 ? -2.130 13.730 70.983 1.00 29.25 151 LYS B C 1
ATOM 2411 O O . LYS B 1 153 ? -1.944 14.766 70.354 1.00 26.28 151 LYS B O 1
ATOM 2417 N N . ARG B 1 154 ? -1.260 12.730 70.985 1.00 28.16 152 ARG B N 1
ATOM 2418 C CA . ARG B 1 154 ? -0.024 12.829 70.224 1.00 30.21 152 ARG B CA 1
ATOM 2419 C C . ARG B 1 154 ? -0.148 12.116 68.887 1.00 30.97 152 ARG B C 1
ATOM 2420 O O . ARG B 1 154 ? -0.831 11.098 68.775 1.00 32.65 152 ARG B O 1
ATOM 2428 N N . TYR B 1 155 ? 0.512 12.664 67.871 1.00 27.37 153 TYR B N 1
ATOM 2429 C CA . TYR B 1 155 ? 0.443 12.098 66.536 1.00 26.69 153 TYR B CA 1
ATOM 2430 C C . TYR B 1 155 ? 1.800 11.903 65.876 1.00 23.65 153 TYR B C 1
ATOM 2431 O O . TYR B 1 155 ? 2.723 12.690 66.072 1.00 21.00 153 TYR B O 1
ATOM 2440 N N . ASP B 1 156 ? 1.896 10.846 65.082 1.00 21.00 154 ASP B N 1
ATOM 2441 C CA . ASP B 1 156 ? 3.121 10.523 64.373 1.00 22.73 154 ASP B CA 1
ATOM 2442 C C . ASP B 1 156 ? 3.226 11.350 63.099 1.00 21.86 154 ASP B C 1
ATOM 2443 O O . ASP B 1 156 ? 2.220 11.801 62.542 1.00 25.83 154 ASP B O 1
ATOM 2448 N N . LEU B 1 157 ? 4.453 11.562 62.645 1.00 18.20 155 LEU B N 1
ATOM 2449 C CA . LEU B 1 157 ? 4.670 12.269 61.394 1.00 16.73 155 LEU B CA 1
ATOM 2450 C C . LEU B 1 157 ? 5.448 11.256 60.583 1.00 15.38 155 LEU B C 1
ATOM 2451 O O . LEU B 1 157 ? 6.544 10.856 60.972 1.00 16.66 155 LEU B O 1
ATOM 2456 N N . LYS B 1 158 ? 4.861 10.786 59.491 1.00 14.68 156 LYS B N 1
ATOM 2457 C CA . LYS B 1 158 ? 5.549 9.817 58.656 1.00 13.00 156 LYS B CA 1
ATOM 2458 C C . LYS B 1 158 ? 6.115 10.563 57.461 1.00 12.70 156 LYS B C 1
ATOM 2459 O O . LYS B 1 158 ? 5.466 11.446 56.918 1.00 18.02 156 LYS B O 1
ATOM 2465 N N . ILE B 1 159 ? 7.333 10.221 57.068 1.00 14.21 157 ILE B N 1
ATOM 2466 C CA . ILE B 1 159 ? 7.967 10.879 55.932 1.00 13.49 157 ILE B CA 1
ATOM 2467 C C . ILE B 1 159 ? 8.063 9.890 54.780 1.00 12.35 157 ILE B C 1
ATOM 2468 O O . ILE B 1 159 ? 8.658 8.818 54.924 1.00 13.58 157 ILE B O 1
ATOM 2476 N N . LEU B 1 160 ? 7.467 10.250 53.646 1.00 13.43 158 LEU B N 1
ATOM 2477 C CA . LEU B 1 160 ? 7.508 9.403 52.459 1.00 12.65 158 LEU B CA 1
ATOM 2478 C C . LEU B 1 160 ? 8.431 10.062 51.453 1.00 12.66 158 LEU B C 1
ATOM 2479 O O . LEU B 1 160 ? 8.432 11.284 51.304 1.00 15.99 158 LEU B O 1
ATOM 2484 N N . GLY B 1 161 ? 9.217 9.256 50.757 1.00 11.45 159 GLY B N 1
ATOM 2485 C CA . GLY B 1 161 ? 10.125 9.823 49.786 1.00 12.42 159 GLY B CA 1
ATOM 2486 C C . GLY B 1 161 ? 10.083 9.140 48.440 1.00 14.75 159 GLY B C 1
ATOM 2487 O O . GLY B 1 161 ? 9.790 7.948 48.340 1.00 13.05 159 GLY B O 1
ATOM 2488 N N . ARG B 1 162 ? 10.393 9.914 47.407 1.00 12.78 160 ARG B N 1
ATOM 2489 C CA . ARG B 1 162 ? 10.421 9.441 46.027 1.00 15.60 160 ARG B CA 1
ATOM 2490 C C . ARG B 1 162 ? 11.604 10.087 45.315 1.00 16.11 160 ARG B C 1
ATOM 2491 O O . ARG B 1 162 ? 11.812 11.300 45.413 1.00 15.46 160 ARG B O 1
ATOM 2499 N N . GLU B 1 163 ? 12.397 9.282 44.617 1.00 13.17 161 GLU B N 1
ATOM 2500 C CA . GLU B 1 163 ? 13.505 9.838 43.864 1.00 18.04 161 GLU B CA 1
ATOM 2501 C C . GLU B 1 163 ? 13.102 9.806 42.396 1.00 19.73 161 GLU B C 1
ATOM 2502 O O . GLU B 1 163 ? 12.688 8.764 41.882 1.00 20.63 161 GLU B O 1
ATOM 2508 N N . LEU B 1 164 ? 13.190 10.956 41.741 1.00 15.59 162 LEU B N 1
ATOM 2509 C CA . LEU B 1 164 ? 12.862 11.059 40.332 1.00 19.45 162 LEU B CA 1
ATOM 2510 C C . LEU B 1 164 ? 14.067 10.529 39.563 1.00 23.37 162 LEU B C 1
ATOM 2511 O O . LEU B 1 164 ? 15.126 11.163 39.519 1.00 22.45 162 LEU B O 1
ATOM 2518 N N . SER B 1 165 ? 13.889 9.346 38.982 1.00 22.15 163 SER B N 1
ATOM 2519 C CA . SER B 1 165 ? 14.924 8.658 38.214 1.00 28.93 163 SER B CA 1
ATOM 2520 C C . SER B 1 165 ? 15.491 9.486 37.069 1.00 28.21 163 SER B C 1
ATOM 2521 O O . SER B 1 165 ? 14.763 10.206 36.392 1.00 27.04 163 SER B O 1
ATOM 2524 N N . GLU B 1 166 ? 16.801 9.370 36.869 1.00 30.49 164 GLU B N 1
ATOM 2525 C CA . GLU B 1 166 ? 17.502 10.060 35.788 1.00 32.98 164 GLU B CA 1
ATOM 2526 C C . GLU B 1 166 ? 17.486 9.162 34.550 1.00 33.79 164 GLU B C 1
ATOM 2527 O O . GLU B 1 166 ? 17.858 9.641 33.460 1.00 31.58 164 GLU B O 1
#

B-factor: mean 30.77, std 13.76, range [9.83, 82.47]